Protein AF-F4WQZ8-F1 (afdb_monomer_lite)

Foldseek 3Di:
DDPLVLLVQLVVCVVVVHDLVVSQVVQCVVPVPDRDDSVVSVVSSVCVVVVDDDSDDDPDPDPDPPDDCPPLLVVLVVVCVVPVPDDLVNSCVVSVHDSVVSVCSQCVVVVHDDDPPDPDDPDDDPVRVVVVVVVVVVVVVDPDPVRVVVVVVVVVVPDDPVVVVVVVVCVVVQVVVCVVVVNPDDDD

Organism: Acromyrmex echinatior (NCBI:txid103372)

Structure (mmCIF, N/CA/C/O backbone):
data_AF-F4WQZ8-F1
#
_entry.id   AF-F4WQZ8-F1
#
loop_
_atom_site.group_PDB
_atom_site.id
_atom_site.type_symbol
_atom_site.label_atom_id
_atom_site.label_alt_id
_atom_site.label_comp_id
_atom_site.label_asym_id
_atom_site.label_entity_id
_atom_site.label_seq_id
_atom_site.pdbx_PDB_ins_code
_atom_site.Cartn_x
_atom_site.Cartn_y
_atom_site.Cartn_z
_atom_site.occupancy
_atom_site.B_iso_or_equiv
_atom_site.auth_seq_id
_atom_site.auth_comp_id
_atom_site.auth_asym_id
_atom_site.auth_atom_id
_atom_site.pdbx_PDB_model_num
ATOM 1 N N . MET A 1 1 ? -3.419 -3.501 32.556 1.00 75.44 1 MET A N 1
ATOM 2 C CA . MET A 1 1 ? -4.502 -4.362 32.058 1.00 75.44 1 MET A CA 1
ATOM 3 C C . MET A 1 1 ? -5.053 -3.791 30.771 1.00 75.44 1 MET A C 1
ATOM 5 O O . MET A 1 1 ? -5.253 -2.581 30.672 1.00 75.44 1 MET A O 1
ATOM 9 N N . GLU A 1 2 ? -5.288 -4.656 29.801 1.00 85.06 2 GLU A N 1
ATOM 10 C CA . GLU A 1 2 ? -5.966 -4.329 28.560 1.00 85.06 2 GLU A CA 1
ATOM 11 C C . GLU A 1 2 ? -7.461 -4.073 28.789 1.00 85.06 2 GLU A C 1
ATOM 13 O O . GLU A 1 2 ? -8.078 -4.519 29.760 1.00 85.06 2 GLU A O 1
ATOM 18 N N . LYS A 1 3 ? -8.090 -3.359 27.849 1.00 85.88 3 LYS A N 1
ATOM 19 C CA . LYS A 1 3 ? -9.528 -3.043 27.915 1.00 85.88 3 LYS A CA 1
ATOM 20 C C . LYS A 1 3 ? -10.399 -4.301 27.984 1.00 85.88 3 LYS A C 1
ATOM 22 O O . LYS A 1 3 ? -11.478 -4.239 28.568 1.00 85.88 3 LYS A O 1
ATOM 27 N N . GLN A 1 4 ? -9.949 -5.406 27.389 1.00 89.44 4 GLN A N 1
ATOM 28 C CA . GLN A 1 4 ? -10.663 -6.681 27.376 1.00 89.44 4 GLN A CA 1
ATOM 29 C C . GLN A 1 4 ? -10.710 -7.328 28.766 1.00 89.44 4 GLN A C 1
ATOM 31 O O . GLN A 1 4 ? -11.768 -7.789 29.191 1.00 89.44 4 GLN A O 1
ATOM 36 N N . GLU A 1 5 ? -9.609 -7.284 29.516 1.00 91.88 5 GLU A N 1
ATOM 37 C CA . GLU A 1 5 ? -9.507 -7.879 30.855 1.00 91.88 5 GLU A CA 1
ATOM 38 C C . GLU A 1 5 ? -10.487 -7.217 31.831 1.00 91.88 5 GLU A C 1
ATOM 40 O O . GLU A 1 5 ? -11.222 -7.890 32.556 1.00 91.88 5 GLU A O 1
ATOM 45 N N . TYR A 1 6 ? -10.617 -5.889 31.766 1.00 93.25 6 TYR A N 1
ATOM 46 C CA . TYR A 1 6 ? -11.616 -5.174 32.558 1.00 93.25 6 TYR A CA 1
ATOM 47 C C . TYR A 1 6 ? -13.055 -5.583 32.229 1.00 93.25 6 TYR A C 1
ATOM 49 O O . TYR A 1 6 ? -13.890 -5.637 33.130 1.00 93.25 6 TYR A O 1
ATOM 57 N N . ARG A 1 7 ? -13.372 -5.903 30.970 1.00 93.81 7 ARG A N 1
ATOM 58 C CA . ARG A 1 7 ? -14.717 -6.368 30.584 1.00 93.81 7 ARG A CA 1
ATOM 59 C C . ARG A 1 7 ? -15.017 -7.746 31.154 1.00 93.81 7 ARG A C 1
ATOM 61 O O . ARG A 1 7 ? -16.143 -7.975 31.589 1.00 93.81 7 ARG A O 1
ATOM 68 N N . ILE A 1 8 ? -14.016 -8.624 31.205 1.00 94.19 8 ILE A N 1
ATOM 69 C CA . ILE A 1 8 ? -14.123 -9.940 31.848 1.00 94.19 8 ILE A CA 1
ATOM 70 C C . ILE A 1 8 ? -14.408 -9.765 33.343 1.00 94.19 8 ILE A C 1
ATOM 72 O O . ILE A 1 8 ? -15.342 -10.373 33.862 1.00 94.19 8 ILE A O 1
ATOM 76 N N . LEU A 1 9 ? -13.684 -8.872 34.024 1.00 94.56 9 LEU A N 1
ATOM 77 C CA . LEU A 1 9 ? -13.919 -8.577 35.441 1.00 94.56 9 LEU A CA 1
ATOM 78 C C . LEU A 1 9 ? -15.311 -7.980 35.702 1.00 94.56 9 LEU A C 1
ATOM 80 O O . LEU A 1 9 ? -15.975 -8.358 36.669 1.00 94.56 9 LEU A O 1
ATOM 84 N N . ILE A 1 10 ? -15.782 -7.077 34.834 1.00 94.75 10 ILE A N 1
ATOM 85 C CA . ILE A 1 10 ? -17.141 -6.518 34.909 1.00 94.75 10 ILE A CA 1
ATOM 86 C C . ILE A 1 10 ? -18.184 -7.629 34.711 1.00 94.75 10 ILE A C 1
ATOM 88 O O . ILE A 1 10 ? -19.140 -7.702 35.483 1.00 94.75 10 ILE A O 1
ATOM 92 N N . LYS A 1 11 ? -17.983 -8.526 33.735 1.00 94.88 11 LYS A N 1
ATOM 93 C CA . LYS A 1 11 ? -18.863 -9.679 33.489 1.00 94.88 11 LYS A CA 1
ATOM 94 C C . LYS A 1 11 ? -18.906 -10.615 34.695 1.00 94.88 11 LYS A C 1
ATOM 96 O O . LYS A 1 11 ? -19.984 -11.023 35.108 1.00 94.88 11 LYS A O 1
ATOM 101 N N . HIS A 1 12 ? -17.758 -10.904 35.302 1.00 94.69 12 HIS A N 1
ATOM 102 C CA . HIS A 1 12 ? -17.684 -11.705 36.520 1.00 94.69 12 HIS A CA 1
ATOM 103 C C . HIS A 1 12 ? -18.471 -11.059 37.672 1.00 94.69 12 HIS A C 1
ATOM 105 O O . HIS A 1 12 ? -19.266 -11.728 38.326 1.00 94.69 12 HIS A O 1
ATOM 111 N N . CYS A 1 13 ? -18.333 -9.746 37.890 1.00 94.38 13 CYS A N 1
ATOM 112 C CA . CYS A 1 13 ? -19.115 -9.048 38.916 1.00 94.38 13 CYS A CA 1
ATOM 113 C C . CYS A 1 13 ? -20.627 -9.091 38.647 1.00 94.38 13 CYS A C 1
ATOM 115 O O . CYS A 1 13 ? -21.404 -9.237 39.590 1.00 94.38 13 CYS A O 1
ATOM 117 N N . PHE A 1 14 ? -21.035 -8.989 37.379 1.00 94.25 14 PHE A N 1
ATOM 118 C CA . PHE A 1 14 ? -22.432 -9.122 36.969 1.00 94.25 14 PHE A CA 1
ATOM 119 C C . PHE A 1 14 ? -22.980 -10.529 37.254 1.00 94.25 14 PHE A C 1
ATOM 121 O O . PHE A 1 14 ? -24.043 -10.652 37.857 1.00 94.25 14 PHE A O 1
ATOM 128 N N . LEU A 1 15 ? -22.231 -11.581 36.903 1.00 93.88 15 LEU A N 1
ATOM 129 C CA . LEU A 1 15 ? -22.608 -12.976 37.178 1.00 93.88 15 LEU A CA 1
ATOM 130 C C . LEU A 1 15 ? -22.666 -13.288 38.681 1.00 93.88 15 LEU A C 1
ATOM 132 O O . LEU A 1 15 ? -23.494 -14.081 39.111 1.00 93.88 15 LEU A O 1
ATOM 136 N N . MET A 1 16 ? -21.841 -12.616 39.487 1.00 93.44 16 MET A N 1
ATOM 137 C CA . MET A 1 16 ? -21.870 -12.685 40.953 1.00 93.44 16 MET A CA 1
ATOM 138 C C . MET A 1 16 ? -23.044 -11.916 41.589 1.00 93.44 16 MET A C 1
ATOM 140 O O . MET A 1 16 ? -23.105 -11.805 42.813 1.00 93.44 16 MET A O 1
ATOM 144 N N . GLY A 1 17 ? -23.944 -11.327 40.794 1.00 91.62 17 GLY A N 1
ATOM 145 C CA . GLY A 1 17 ? -25.114 -10.596 41.288 1.00 91.62 17 GLY A CA 1
ATOM 146 C C . GLY A 1 17 ? -24.800 -9.235 41.918 1.00 91.62 17 GLY A C 1
ATOM 147 O O . GLY A 1 17 ? -25.658 -8.653 42.583 1.00 91.62 17 GLY A O 1
ATOM 148 N N . LYS A 1 18 ? -23.587 -8.697 41.728 1.00 93.75 18 LYS A N 1
ATOM 149 C CA . LYS A 1 18 ? -23.229 -7.366 42.243 1.00 93.75 18 LYS A CA 1
ATOM 150 C C . LYS A 1 18 ? -23.888 -6.269 41.418 1.00 93.75 18 LYS A C 1
ATOM 152 O O . LYS A 1 18 ? -24.064 -6.392 40.207 1.00 93.75 18 LYS A O 1
ATOM 157 N N . THR A 1 19 ? -24.172 -5.136 42.053 1.00 94.38 19 THR A N 1
ATOM 158 C CA . THR A 1 19 ? -24.619 -3.943 41.324 1.00 94.38 19 THR A CA 1
ATOM 159 C C . THR A 1 19 ? -23.458 -3.290 40.566 1.00 94.38 19 THR A C 1
ATOM 161 O O . THR A 1 19 ? -22.277 -3.485 40.887 1.00 94.38 19 THR A O 1
ATOM 164 N N . SER A 1 20 ? -23.776 -2.470 39.561 1.00 93.56 20 SER A N 1
ATOM 165 C CA . SER A 1 20 ? -22.771 -1.697 38.818 1.00 93.56 20 SER A CA 1
ATOM 166 C C . SER A 1 20 ? -21.961 -0.768 39.733 1.00 93.56 20 SER A C 1
ATOM 168 O O . SER A 1 20 ? -20.762 -0.596 39.525 1.00 93.56 20 SER A O 1
ATOM 170 N N . GLU A 1 21 ? -22.572 -0.228 40.793 1.00 94.69 21 GLU A N 1
ATOM 171 C CA . GLU A 1 21 ? -21.899 0.618 41.790 1.00 94.69 21 GLU A CA 1
ATOM 172 C C . GLU A 1 21 ? -20.920 -0.151 42.661 1.00 94.69 21 GLU A C 1
ATOM 174 O O . GLU A 1 21 ? -19.786 0.290 42.851 1.00 94.69 21 GLU A O 1
ATOM 179 N N . GLN A 1 22 ? -21.337 -1.312 43.168 1.00 94.38 22 GLN A N 1
ATOM 180 C CA . GLN A 1 22 ? -20.466 -2.186 43.953 1.00 94.38 22 GLN A CA 1
ATOM 181 C C . GLN A 1 22 ? -19.263 -2.639 43.122 1.00 94.38 22 GLN A C 1
ATOM 183 O O . GLN A 1 22 ? -18.136 -2.658 43.614 1.00 94.38 22 GLN A O 1
ATOM 188 N N . SER A 1 23 ? -19.500 -2.946 41.848 1.00 94.44 23 SER A N 1
ATOM 189 C CA . SER A 1 23 ? -18.468 -3.368 40.900 1.00 94.44 23 SER A CA 1
ATOM 190 C C . SER A 1 23 ? -17.497 -2.236 40.572 1.00 94.44 23 SER A C 1
ATOM 192 O O . SER A 1 23 ? -16.291 -2.457 40.574 1.00 94.44 23 SER A O 1
ATOM 194 N N . LEU A 1 24 ? -17.992 -1.011 40.363 1.00 95.50 24 LEU A N 1
ATOM 195 C CA . LEU A 1 24 ? -17.150 0.169 40.152 1.00 95.50 24 LEU A CA 1
ATOM 196 C C . LEU A 1 24 ? -16.263 0.453 41.370 1.00 95.50 24 LEU A C 1
ATOM 198 O O . LEU A 1 24 ? -15.057 0.616 41.211 1.00 95.50 24 LEU A O 1
ATOM 202 N N . LYS A 1 25 ? -16.840 0.463 42.580 1.00 95.38 25 LYS A N 1
ATOM 203 C CA . LYS A 1 25 ? -16.079 0.671 43.823 1.00 95.38 25 LYS A CA 1
ATOM 204 C C . LYS A 1 25 ? -15.013 -0.404 44.012 1.00 95.38 25 LYS A C 1
ATOM 206 O O . LYS A 1 25 ? -13.889 -0.095 44.393 1.00 95.38 25 LYS A O 1
ATOM 211 N N . TRP A 1 26 ? -15.350 -1.661 43.724 1.00 95.69 26 TRP A N 1
ATOM 212 C CA . TRP A 1 26 ? -14.403 -2.771 43.788 1.00 95.69 26 TRP A CA 1
ATOM 213 C C . TRP A 1 26 ? -13.270 -2.616 42.762 1.00 95.69 26 TRP A C 1
ATOM 215 O O . TRP A 1 26 ? -12.104 -2.704 43.138 1.00 95.69 26 TRP A O 1
ATOM 225 N N . LEU A 1 27 ? -13.588 -2.286 41.505 1.00 94.69 27 LEU A N 1
ATOM 226 C CA . LEU A 1 27 ? -12.591 -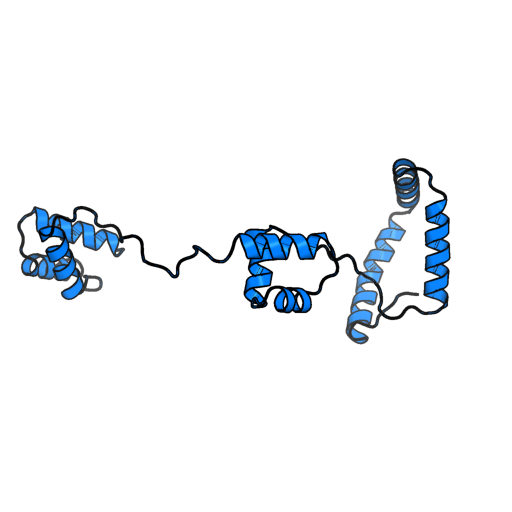2.039 40.458 1.00 94.69 27 LEU A CA 1
ATOM 227 C C . LEU A 1 27 ? -11.673 -0.859 40.797 1.00 94.69 27 LEU A C 1
ATOM 229 O O . LEU A 1 27 ? -10.469 -0.965 40.604 1.00 94.69 27 LEU A O 1
ATOM 233 N N . GLN A 1 28 ? -12.214 0.238 41.330 1.00 94.81 28 GLN A N 1
ATOM 234 C CA . GLN A 1 28 ? -11.428 1.400 41.760 1.00 94.81 28 GLN A CA 1
ATOM 235 C C . GLN A 1 28 ? -10.539 1.084 42.967 1.00 94.81 28 GLN A C 1
ATOM 237 O O . GLN A 1 28 ? -9.411 1.561 43.034 1.00 94.81 28 GLN A O 1
ATOM 242 N N . LYS A 1 29 ? -11.017 0.251 43.899 1.00 94.81 29 LYS A N 1
ATOM 243 C CA . LYS A 1 29 ? -10.230 -0.197 45.054 1.00 94.81 29 LYS A CA 1
ATOM 244 C C . LYS A 1 29 ? -9.074 -1.112 44.642 1.00 94.81 29 LYS A C 1
ATOM 246 O O . LYS A 1 29 ? -7.982 -0.976 45.179 1.00 94.81 29 LYS A O 1
ATOM 251 N N . CYS A 1 30 ? -9.307 -2.039 43.713 1.00 93.12 30 CYS A N 1
ATOM 252 C CA . CYS A 1 30 ? -8.282 -2.972 43.238 1.00 93.12 30 CYS A CA 1
ATOM 253 C C . CYS A 1 30 ? -7.319 -2.338 42.219 1.00 93.12 30 CYS A C 1
ATOM 255 O O . CYS A 1 30 ? -6.156 -2.725 42.169 1.00 93.12 30 CYS A O 1
ATOM 257 N N . TYR A 1 31 ? -7.787 -1.374 41.417 1.00 92.88 31 TYR A N 1
ATOM 258 C CA . TYR A 1 31 ? -7.037 -0.778 40.304 1.00 92.88 31 TYR A CA 1
ATOM 259 C C . TYR A 1 31 ? -7.158 0.760 40.277 1.00 92.88 31 TYR A C 1
ATOM 261 O O . TYR A 1 31 ? -7.703 1.313 39.321 1.00 92.88 31 TYR A O 1
ATOM 269 N N . PRO A 1 32 ? -6.643 1.486 41.283 1.00 89.56 32 PRO A N 1
ATOM 270 C CA . PRO A 1 32 ? -6.906 2.920 41.461 1.00 89.56 32 PRO A CA 1
ATOM 271 C C . PRO A 1 32 ? -6.465 3.808 40.287 1.00 89.56 32 PRO A C 1
ATOM 273 O O . PRO A 1 32 ? -7.121 4.803 39.998 1.00 89.56 32 PRO A O 1
ATOM 276 N N . THR A 1 33 ? -5.393 3.447 39.578 1.00 90.75 33 THR A N 1
ATOM 277 C CA . THR A 1 33 ? -4.835 4.246 38.469 1.00 90.75 33 THR A CA 1
ATOM 278 C C . THR A 1 33 ? -5.326 3.825 37.085 1.00 90.75 33 THR A C 1
ATOM 280 O O . THR A 1 33 ? -5.184 4.579 36.128 1.00 90.75 33 THR A O 1
ATOM 283 N N . SER A 1 34 ? -5.875 2.616 36.943 1.00 91.81 34 SER A N 1
ATOM 284 C CA . SER A 1 34 ? -6.213 2.019 35.639 1.00 91.81 34 SER A CA 1
ATOM 285 C C . SER A 1 34 ? -7.674 1.572 35.530 1.00 91.81 34 SER A C 1
ATOM 287 O O . SER A 1 34 ? -8.080 1.048 34.494 1.00 91.81 34 SER A O 1
ATOM 289 N N . ALA A 1 35 ? -8.476 1.766 36.582 1.00 91.00 35 ALA A N 1
ATOM 290 C CA . ALA A 1 35 ? -9.878 1.377 36.594 1.00 91.00 35 ALA A CA 1
ATOM 291 C C . ALA A 1 35 ? -10.669 2.036 35.443 1.00 91.00 35 ALA A C 1
ATOM 293 O O . ALA A 1 35 ? -10.488 3.223 35.154 1.00 91.00 35 ALA A O 1
ATOM 294 N N . PRO A 1 36 ? -11.603 1.302 34.812 1.00 93.31 36 PRO A N 1
ATOM 295 C CA . PRO A 1 36 ? -12.490 1.862 33.804 1.00 93.31 36 PRO A CA 1
ATOM 296 C C . PRO A 1 36 ? -13.356 2.984 34.377 1.00 93.31 36 PRO A C 1
ATOM 298 O O . PRO A 1 36 ? -13.759 2.957 35.541 1.00 93.31 36 PRO A O 1
ATOM 301 N N . SER A 1 37 ? -13.726 3.939 33.524 1.00 94.44 37 SER A N 1
ATOM 302 C CA . SER A 1 37 ? -14.658 5.001 33.905 1.00 94.44 37 SER A CA 1
ATOM 303 C C . SER A 1 37 ? -16.027 4.444 34.311 1.00 94.44 37 SER A C 1
ATOM 305 O O . SER A 1 37 ? -16.469 3.405 33.806 1.00 94.44 37 SER A O 1
ATOM 307 N N . ARG A 1 38 ? -16.751 5.187 35.163 1.00 95.12 38 ARG A N 1
ATOM 308 C CA . ARG A 1 38 ? -18.140 4.876 35.553 1.00 95.12 38 ARG A CA 1
ATOM 309 C C . ARG A 1 38 ? -19.009 4.562 34.333 1.00 95.12 38 ARG A C 1
ATOM 311 O O . ARG A 1 38 ? -19.672 3.531 34.311 1.00 95.12 38 ARG A O 1
ATOM 318 N N . THR A 1 39 ? -18.940 5.389 33.291 1.00 96.00 39 THR A N 1
ATOM 319 C CA . THR A 1 39 ? -19.693 5.202 32.040 1.00 96.00 39 THR A CA 1
ATOM 320 C C . THR A 1 39 ? -19.400 3.857 31.377 1.00 96.00 39 THR A C 1
ATOM 322 O O . THR A 1 39 ? -20.318 3.187 30.910 1.00 96.00 39 THR A O 1
ATOM 325 N N . THR A 1 40 ? -18.137 3.422 31.373 1.00 94.31 40 THR A N 1
ATOM 326 C CA . THR A 1 40 ? -17.741 2.132 30.790 1.00 94.31 40 THR A CA 1
ATOM 327 C C . THR A 1 40 ? -18.347 0.969 31.566 1.00 94.31 40 THR A C 1
ATOM 329 O O . THR A 1 40 ? -18.938 0.081 30.955 1.00 94.31 40 THR A O 1
ATOM 332 N N . VAL A 1 41 ? -18.249 0.990 32.901 1.00 94.81 41 VAL A N 1
ATOM 333 C CA . VAL A 1 41 ? -18.815 -0.061 33.763 1.00 94.81 41 VAL A CA 1
ATOM 334 C C . VAL A 1 41 ? -20.328 -0.154 33.573 1.00 94.81 41 VAL A C 1
ATOM 336 O O . VAL A 1 41 ? -20.854 -1.237 33.340 1.00 94.81 41 VAL A O 1
ATOM 339 N N . TYR A 1 42 ? -21.029 0.980 33.596 1.00 96.62 42 TYR A N 1
ATOM 340 C CA . TYR A 1 42 ? -22.486 1.018 33.459 1.00 96.62 42 TYR A CA 1
ATOM 341 C C . TYR A 1 42 ? -22.968 0.547 32.090 1.00 96.62 42 TYR A C 1
ATOM 343 O O . TYR A 1 42 ? -23.920 -0.228 32.020 1.00 96.62 42 TYR A O 1
ATOM 351 N N . ARG A 1 43 ? -22.293 0.964 31.012 1.00 95.69 43 ARG A N 1
ATOM 352 C CA . ARG A 1 43 ? -22.623 0.516 29.657 1.00 95.69 43 ARG A CA 1
ATOM 353 C C . ARG A 1 43 ? -22.515 -1.002 29.541 1.00 95.69 43 ARG A C 1
ATOM 355 O O . ARG A 1 43 ? -23.456 -1.633 29.084 1.00 95.69 43 ARG A O 1
ATOM 362 N N . TRP A 1 44 ? -21.418 -1.596 30.015 1.00 95.50 44 TRP A N 1
ATOM 363 C CA . TRP A 1 44 ? -21.245 -3.054 29.984 1.00 95.50 44 TRP A CA 1
ATOM 364 C C . TRP A 1 44 ? -22.273 -3.794 30.840 1.00 95.50 44 TRP A C 1
ATOM 366 O O . TRP A 1 44 ? -22.808 -4.805 30.403 1.00 95.50 44 TRP A O 1
ATOM 376 N N . PHE A 1 45 ? -22.620 -3.265 32.015 1.00 95.38 45 PHE A N 1
ATOM 377 C CA . PHE A 1 45 ? -23.719 -3.807 32.817 1.00 95.38 45 PHE A CA 1
ATOM 378 C C . PHE A 1 45 ? -25.063 -3.770 32.073 1.00 95.38 45 PHE A C 1
ATOM 380 O O . PHE A 1 45 ? -25.834 -4.721 32.173 1.00 95.38 45 PHE A O 1
ATOM 387 N N . SER A 1 46 ? -25.350 -2.701 31.326 1.00 95.31 46 SER A N 1
ATOM 388 C CA . SER A 1 46 ? -26.559 -2.609 30.498 1.00 95.31 46 SER A CA 1
ATOM 389 C C . SER A 1 46 ? -26.551 -3.640 29.370 1.00 95.31 46 SER A C 1
ATOM 391 O O . SER A 1 46 ? -27.534 -4.346 29.184 1.00 95.31 46 SER A O 1
ATOM 393 N N . GLU A 1 47 ? -25.428 -3.783 28.666 1.00 94.62 47 GLU A N 1
ATOM 394 C CA . GLU A 1 47 ? -25.258 -4.778 27.600 1.00 94.62 47 GLU A CA 1
ATOM 395 C C . GLU A 1 47 ? -25.461 -6.212 28.117 1.00 94.62 47 GLU A C 1
ATOM 397 O O . GLU A 1 47 ? -26.150 -7.011 27.486 1.00 94.62 47 GLU A O 1
ATOM 402 N N . PHE A 1 48 ? -24.919 -6.534 29.297 1.00 94.31 48 PHE A N 1
ATOM 403 C CA . PHE A 1 48 ? -25.110 -7.845 29.924 1.00 94.31 48 PHE A CA 1
ATOM 404 C C . PHE A 1 48 ? -26.559 -8.074 30.372 1.00 94.31 48 PHE A C 1
ATOM 406 O O . PHE A 1 48 ? -27.079 -9.175 30.201 1.00 94.31 48 PHE A O 1
ATOM 413 N N . LYS A 1 49 ? -27.257 -7.036 30.859 1.00 93.44 49 LYS A N 1
ATOM 414 C CA . LYS A 1 49 ? -28.708 -7.107 31.118 1.00 93.44 49 LYS A CA 1
ATOM 415 C C . LYS A 1 49 ? -29.522 -7.332 29.843 1.00 93.44 49 LYS A C 1
ATOM 417 O O . LYS A 1 49 ? -30.547 -7.998 29.901 1.00 93.44 49 LYS A O 1
ATOM 422 N N . MET A 1 50 ? -29.062 -6.807 28.709 1.00 93.88 50 MET A N 1
ATOM 423 C CA . MET A 1 50 ? -29.673 -7.006 27.390 1.00 93.88 50 MET A CA 1
ATOM 424 C C . MET A 1 50 ? -29.310 -8.360 26.750 1.00 93.88 50 MET A C 1
ATOM 426 O O . MET A 1 50 ? -29.655 -8.601 25.598 1.00 93.88 50 MET A O 1
ATOM 430 N N . GLY A 1 51 ? -28.629 -9.253 27.478 1.00 91.31 51 GLY A N 1
ATOM 431 C CA . GLY A 1 51 ? -28.348 -10.621 27.034 1.00 91.31 51 GLY A CA 1
ATOM 432 C C . GLY A 1 51 ? -27.042 -10.798 26.258 1.00 91.31 51 GLY A C 1
ATOM 433 O O . GLY A 1 51 ? -26.766 -11.896 25.775 1.00 91.31 51 GLY A O 1
ATOM 434 N N . ARG A 1 52 ? -26.194 -9.766 26.148 1.00 90.12 52 ARG A N 1
ATOM 435 C CA . ARG A 1 52 ? -24.868 -9.921 25.533 1.00 90.12 52 ARG A CA 1
ATOM 436 C C . ARG A 1 52 ? -23.983 -10.819 26.399 1.00 90.12 52 ARG A C 1
ATOM 438 O O . ARG A 1 52 ? -23.830 -10.583 27.591 1.00 90.12 52 ARG A O 1
ATOM 445 N N . THR A 1 53 ? -23.325 -11.808 25.799 1.00 87.00 53 THR A N 1
ATOM 446 C CA . THR A 1 53 ? -22.387 -12.703 26.505 1.00 87.00 53 THR A CA 1
ATOM 447 C C . THR A 1 53 ? -20.927 -12.484 26.109 1.00 87.00 53 THR A C 1
ATOM 449 O O . THR A 1 53 ? -20.035 -12.796 26.900 1.00 87.00 53 THR A O 1
ATOM 452 N N . SER A 1 54 ? -20.656 -11.927 24.926 1.00 89.25 54 SER A N 1
ATOM 453 C CA . SER A 1 54 ? -19.291 -11.659 24.458 1.00 89.25 54 SER A CA 1
ATOM 454 C C . SER A 1 54 ? -18.721 -10.369 25.053 1.00 89.25 54 SER A C 1
ATOM 456 O O . SER A 1 54 ? -19.386 -9.329 25.070 1.00 89.25 54 SER A O 1
ATOM 458 N N . THR A 1 55 ? -17.469 -10.431 25.511 1.00 87.75 55 THR A N 1
ATOM 459 C CA . THR A 1 55 ? -16.687 -9.269 25.965 1.00 87.75 55 THR A CA 1
ATOM 460 C C . THR A 1 55 ? -15.902 -8.606 24.833 1.00 87.75 55 THR A C 1
ATOM 462 O O . THR A 1 55 ? -15.351 -7.524 25.028 1.00 87.75 55 THR A O 1
ATOM 465 N N . GLU A 1 56 ? -15.836 -9.228 23.655 1.00 88.62 56 GLU A N 1
ATOM 466 C CA . GLU A 1 56 ? -15.100 -8.720 22.495 1.00 88.62 56 GLU A CA 1
ATOM 467 C C . GLU A 1 56 ? -15.766 -7.482 21.885 1.00 88.62 56 GLU A C 1
ATOM 469 O O . GLU A 1 56 ? -16.971 -7.244 22.040 1.00 88.62 56 GLU A O 1
ATOM 474 N N . ASP A 1 57 ? -14.954 -6.660 21.213 1.00 83.69 57 ASP A N 1
ATOM 475 C CA . ASP A 1 57 ? -15.459 -5.567 20.386 1.00 83.69 57 ASP A CA 1
ATOM 476 C C . ASP A 1 57 ? -16.314 -6.150 19.256 1.00 83.69 57 ASP A C 1
ATOM 478 O O . ASP A 1 57 ? -15.917 -7.101 18.588 1.00 83.69 57 ASP A O 1
ATOM 482 N N . ALA A 1 58 ? -17.486 -5.557 19.024 1.00 79.50 58 ALA A N 1
ATOM 483 C CA . ALA A 1 58 ? -18.242 -5.857 17.816 1.00 79.50 58 ALA A CA 1
ATOM 484 C C . ALA A 1 58 ? -17.418 -5.427 16.588 1.00 79.50 58 ALA A C 1
ATOM 486 O O . ALA A 1 58 ? -16.622 -4.481 16.701 1.00 79.50 58 ALA A O 1
ATOM 487 N N . PRO A 1 59 ? -17.615 -6.070 15.421 1.00 79.56 59 PRO A N 1
ATOM 488 C CA . PRO A 1 59 ? -17.016 -5.596 14.183 1.00 79.56 59 PRO A CA 1
ATOM 489 C C . PRO A 1 59 ? -17.325 -4.107 14.027 1.00 79.56 59 PRO A C 1
ATOM 491 O O . PRO A 1 59 ? -18.478 -3.674 14.078 1.00 79.56 59 PRO A O 1
ATOM 494 N N . ARG A 1 60 ? -16.271 -3.297 13.920 1.00 77.69 60 ARG A N 1
ATOM 495 C CA . ARG A 1 60 ? -16.423 -1.855 13.745 1.00 77.69 60 ARG A CA 1
ATOM 496 C C . ARG A 1 60 ? -16.909 -1.620 12.326 1.00 77.69 60 ARG A C 1
ATOM 498 O O . ARG A 1 60 ? -16.293 -2.114 11.384 1.00 77.69 60 ARG A O 1
ATOM 505 N N . SER A 1 61 ? -17.963 -0.826 12.169 1.00 65.00 61 SER A N 1
ATOM 506 C CA . SER A 1 61 ? -18.323 -0.260 10.873 1.00 65.00 61 SER A CA 1
ATOM 507 C C . SER A 1 61 ? -17.200 0.687 10.436 1.00 65.00 61 SER A C 1
ATOM 509 O O . SER A 1 61 ? -17.165 1.858 10.816 1.00 65.00 61 SER A O 1
ATOM 511 N N . GLY A 1 62 ? -16.216 0.155 9.714 1.00 66.19 62 GLY A N 1
ATOM 512 C CA . GLY A 1 62 ? -15.242 0.961 8.990 1.00 66.19 62 GLY A CA 1
ATOM 513 C C . GLY A 1 62 ? -15.885 1.602 7.761 1.00 66.19 62 GLY A C 1
ATOM 514 O O . GLY A 1 62 ? -17.006 1.262 7.381 1.00 66.19 62 GLY A O 1
ATOM 515 N N . ARG A 1 63 ? -15.157 2.509 7.097 1.00 55.47 63 ARG A N 1
ATOM 516 C CA . ARG A 1 63 ? -15.505 2.913 5.728 1.00 55.47 63 ARG A CA 1
ATOM 517 C C . ARG A 1 63 ? -15.589 1.632 4.885 1.00 55.47 63 ARG A C 1
ATOM 519 O O . ARG A 1 63 ? -14.616 0.873 4.918 1.00 55.47 63 ARG A O 1
ATOM 526 N N . PRO A 1 64 ? -16.700 1.364 4.177 1.00 53.50 64 PRO A N 1
ATOM 527 C CA . PRO A 1 64 ? -16.818 0.139 3.401 1.00 53.50 64 PRO A CA 1
ATOM 528 C C . PRO A 1 64 ? -15.641 0.042 2.423 1.00 53.50 64 PRO A C 1
ATOM 530 O O . PRO A 1 64 ? -15.361 0.980 1.676 1.00 53.50 64 PRO A O 1
ATOM 533 N N . LYS A 1 65 ? -14.934 -1.096 2.455 1.00 54.06 65 LYS A N 1
ATOM 534 C CA . LYS A 1 65 ? -13.999 -1.512 1.392 1.00 54.06 65 LYS A CA 1
ATOM 535 C C . LYS A 1 65 ? -14.740 -2.138 0.205 1.00 54.06 65 LYS A C 1
ATOM 537 O O . LYS A 1 65 ? -14.120 -2.632 -0.730 1.00 54.06 65 LYS A O 1
ATOM 542 N N . GLU A 1 66 ? -16.063 -2.126 0.248 1.00 49.50 66 GLU A N 1
ATOM 543 C CA . GLU A 1 66 ? -16.922 -2.859 -0.661 1.00 49.50 66 GLU A CA 1
ATOM 544 C C . GLU A 1 66 ? -17.597 -1.890 -1.635 1.00 49.50 66 GLU A C 1
ATOM 546 O O . GLU A 1 66 ? -18.128 -0.853 -1.240 1.00 49.50 66 GLU A O 1
ATOM 551 N N . ALA A 1 67 ? -17.537 -2.259 -2.918 1.00 44.53 67 ALA A N 1
ATOM 552 C CA . ALA A 1 67 ? -18.160 -1.610 -4.073 1.00 44.53 67 ALA A CA 1
ATOM 553 C C . ALA A 1 67 ? -17.505 -0.327 -4.625 1.00 44.53 67 ALA A C 1
ATOM 555 O O . ALA A 1 67 ? -18.183 0.622 -4.997 1.00 44.53 67 ALA A O 1
ATOM 556 N N . THR A 1 68 ? -16.184 -0.317 -4.823 1.00 52.12 68 THR A N 1
ATOM 557 C CA . THR A 1 68 ? -15.618 0.491 -5.920 1.00 52.12 68 THR A CA 1
ATOM 558 C C . THR A 1 68 ? -15.195 -0.431 -7.061 1.00 52.12 68 THR A C 1
ATOM 560 O O . THR A 1 68 ? -14.024 -0.771 -7.211 1.00 52.12 68 THR A O 1
ATOM 563 N N . ASN A 1 69 ? -16.196 -0.778 -7.873 1.00 66.56 69 ASN A N 1
ATOM 564 C CA . ASN A 1 69 ? -16.083 -0.859 -9.324 1.00 66.56 69 ASN A CA 1
ATOM 565 C C . ASN A 1 69 ? -15.189 -1.969 -9.906 1.00 66.56 69 ASN A C 1
ATOM 567 O O . ASN A 1 69 ? -14.186 -1.685 -10.560 1.00 66.56 69 ASN A O 1
ATOM 571 N N . ALA A 1 70 ? -15.606 -3.234 -9.773 1.00 76.62 70 ALA A N 1
ATOM 572 C CA . ALA A 1 70 ? -15.032 -4.338 -10.555 1.00 76.62 70 ALA A CA 1
ATOM 573 C C . ALA A 1 70 ? -15.061 -4.046 -12.071 1.00 76.62 70 ALA A C 1
ATOM 575 O O . ALA A 1 70 ? -14.147 -4.422 -12.800 1.00 76.62 70 ALA A O 1
ATOM 576 N N . GLU A 1 71 ? -16.076 -3.321 -12.546 1.00 85.00 71 GLU A N 1
ATOM 577 C CA . GLU A 1 71 ? -16.165 -2.849 -13.931 1.00 85.00 71 GLU A CA 1
ATOM 578 C C . GLU A 1 71 ? -15.100 -1.807 -14.280 1.00 85.00 71 GLU A C 1
ATOM 580 O O . GLU A 1 71 ? -14.467 -1.928 -15.325 1.00 85.00 71 GLU A O 1
ATOM 585 N N . ILE A 1 72 ? -14.823 -0.845 -13.395 1.00 86.62 72 ILE A N 1
ATOM 586 C CA . ILE A 1 72 ? -13.731 0.125 -13.590 1.00 86.62 72 ILE A CA 1
ATOM 587 C C . ILE A 1 72 ? -12.383 -0.584 -13.524 1.00 86.62 72 ILE A C 1
ATOM 589 O O . ILE A 1 72 ? -11.525 -0.300 -14.349 1.00 86.62 72 ILE A O 1
ATOM 593 N N . ALA A 1 73 ? -12.189 -1.547 -12.619 1.00 89.31 73 ALA A N 1
ATOM 594 C CA . ALA A 1 73 ? -10.969 -2.350 -12.603 1.00 89.31 73 ALA A CA 1
ATOM 595 C C . ALA A 1 73 ? -10.784 -3.103 -13.933 1.00 89.31 73 ALA A C 1
ATOM 597 O O . ALA A 1 73 ? -9.705 -3.057 -14.519 1.00 89.31 73 ALA A O 1
ATOM 598 N N . LYS A 1 74 ? -11.851 -3.706 -14.479 1.00 91.50 74 LYS A N 1
ATOM 599 C CA . LYS A 1 74 ? -11.841 -4.329 -15.816 1.00 91.50 74 LYS A CA 1
ATOM 600 C C . LYS A 1 74 ? -11.603 -3.317 -16.945 1.00 91.50 74 LYS A C 1
ATOM 602 O O . LYS A 1 74 ? -10.953 -3.647 -17.934 1.00 91.50 74 LYS A O 1
ATOM 607 N N . GLN A 1 75 ? -12.131 -2.100 -16.838 1.00 92.06 75 GLN A N 1
ATOM 608 C CA . GLN A 1 75 ? -11.919 -1.028 -17.813 1.00 92.06 75 GLN A CA 1
ATOM 609 C C . GLN A 1 75 ? -10.465 -0.547 -17.802 1.00 92.06 75 GLN A C 1
ATOM 611 O O . GLN A 1 75 ? -9.841 -0.518 -18.859 1.00 92.06 75 GLN A O 1
ATOM 616 N N . VAL A 1 76 ? -9.907 -0.265 -16.622 1.00 92.44 76 VAL A N 1
ATOM 617 C CA . VAL A 1 76 ? -8.485 0.054 -16.423 1.00 92.44 76 VAL A CA 1
ATOM 618 C C . VAL A 1 76 ? -7.616 -1.065 -16.987 1.00 92.44 76 VAL A C 1
ATOM 620 O O . VAL A 1 76 ? -6.698 -0.794 -17.756 1.00 92.44 76 VAL A O 1
ATOM 623 N N . HIS A 1 77 ? -7.950 -2.322 -16.684 1.00 93.25 77 HIS A N 1
ATOM 624 C CA . HIS A 1 77 ? -7.217 -3.478 -17.186 1.00 93.25 77 HIS A CA 1
ATOM 625 C C . HIS A 1 77 ? -7.192 -3.531 -18.722 1.00 93.25 77 HIS A C 1
ATOM 627 O O . HIS A 1 77 ? -6.127 -3.698 -19.312 1.00 93.25 77 HIS A O 1
ATOM 633 N N . ARG A 1 78 ? -8.339 -3.315 -19.384 1.00 94.38 78 ARG A N 1
ATOM 634 C CA . ARG A 1 78 ? -8.412 -3.254 -20.855 1.00 94.38 78 ARG A CA 1
ATOM 635 C C . ARG A 1 78 ? -7.565 -2.126 -21.437 1.00 94.38 78 ARG A C 1
ATOM 637 O O . ARG A 1 78 ? -6.841 -2.373 -22.395 1.00 94.38 78 ARG A O 1
ATOM 644 N N . ILE A 1 79 ? -7.636 -0.923 -20.862 1.00 93.38 79 ILE A N 1
ATOM 645 C CA . ILE A 1 79 ? -6.871 0.236 -21.349 1.00 93.38 79 ILE A CA 1
ATOM 646 C C . ILE A 1 79 ? -5.368 -0.062 -21.278 1.00 93.38 79 ILE A C 1
ATOM 648 O O . ILE A 1 79 ? -4.669 0.069 -22.280 1.00 93.38 79 ILE A O 1
ATOM 652 N N . VAL A 1 80 ? -4.885 -0.557 -20.136 1.00 91.81 80 VAL A N 1
ATOM 653 C CA . VAL A 1 80 ? -3.458 -0.864 -19.933 1.00 91.81 80 VAL A CA 1
ATOM 654 C C . VAL A 1 80 ? -2.970 -2.008 -20.825 1.00 91.81 80 VAL A C 1
ATOM 656 O O . VAL A 1 80 ? -1.838 -1.971 -21.307 1.00 91.81 80 VAL A O 1
ATOM 659 N N . LEU A 1 81 ? -3.800 -3.027 -21.072 1.00 91.00 81 LEU A N 1
ATOM 660 C CA . LEU A 1 81 ? -3.441 -4.108 -21.993 1.00 91.00 81 LEU A CA 1
ATOM 661 C C . LEU A 1 81 ? -3.418 -3.651 -23.456 1.00 91.00 81 LEU A C 1
ATOM 663 O O . LEU A 1 81 ? -2.597 -4.159 -24.218 1.00 91.00 81 LEU A O 1
ATOM 667 N N . SER A 1 82 ? -4.285 -2.707 -23.837 1.00 90.81 82 SER A N 1
ATOM 668 C CA . SER A 1 82 ? -4.312 -2.146 -25.194 1.00 90.81 82 SER A CA 1
ATOM 669 C C . SER A 1 82 ? -3.118 -1.234 -25.481 1.00 90.81 82 SER A C 1
ATOM 671 O O . SER A 1 82 ? -2.513 -1.343 -26.545 1.00 90.81 82 SER A O 1
ATOM 673 N N . ASP A 1 83 ? -2.726 -0.396 -24.517 1.00 87.12 83 ASP A N 1
ATOM 674 C CA . ASP A 1 83 ? -1.521 0.423 -24.593 1.00 87.12 83 ASP A CA 1
ATOM 675 C C . ASP A 1 83 ? -0.765 0.407 -23.261 1.00 87.12 83 ASP A C 1
ATOM 677 O O . ASP A 1 83 ? -1.101 1.097 -22.295 1.00 87.12 83 ASP A O 1
ATOM 681 N N . ARG A 1 84 ? 0.337 -0.348 -23.237 1.00 84.19 84 ARG A N 1
ATOM 682 C CA . ARG A 1 84 ? 1.218 -0.453 -22.066 1.00 84.19 84 ARG A CA 1
ATOM 683 C C . ARG A 1 84 ? 1.991 0.839 -21.771 1.00 84.19 84 ARG A C 1
ATOM 685 O O . ARG A 1 84 ? 2.661 0.911 -20.742 1.00 84.19 84 ARG A O 1
ATOM 692 N N . LYS A 1 85 ? 1.958 1.838 -22.663 1.00 83.19 85 LYS A N 1
ATOM 693 C CA . LYS A 1 85 ? 2.639 3.135 -22.505 1.00 83.19 85 LYS A CA 1
ATOM 694 C C . LYS A 1 85 ? 1.716 4.240 -21.986 1.00 83.19 85 LYS A C 1
ATOM 696 O O . LYS A 1 85 ? 2.201 5.361 -21.811 1.00 83.19 85 LYS A O 1
ATOM 701 N N . VAL A 1 86 ? 0.445 3.934 -21.707 1.00 88.31 86 VAL A N 1
ATOM 702 C CA . VAL A 1 86 ? -0.525 4.909 -21.197 1.00 88.31 86 VAL A CA 1
ATOM 703 C C . VAL A 1 86 ? -0.002 5.590 -19.932 1.00 88.31 86 VAL A C 1
ATOM 705 O O . VAL A 1 86 ? 0.481 4.940 -18.995 1.00 88.31 86 VAL A O 1
ATOM 708 N N . LYS A 1 87 ? -0.067 6.924 -19.883 1.00 88.75 87 LYS A N 1
ATOM 709 C CA . LYS A 1 87 ? 0.316 7.653 -18.670 1.00 88.75 87 LYS A CA 1
ATOM 710 C C . LYS A 1 87 ? -0.790 7.534 -17.633 1.00 88.75 87 LYS A C 1
ATOM 712 O O . LYS A 1 87 ? -1.974 7.531 -17.957 1.00 88.75 87 LYS A O 1
ATOM 717 N N . LEU A 1 88 ? -0.405 7.560 -16.357 1.00 89.25 88 LEU A N 1
ATOM 718 C CA . LEU A 1 88 ? -1.363 7.512 -15.249 1.00 89.25 88 LEU A CA 1
ATOM 719 C C . LEU A 1 88 ? -2.422 8.629 -15.341 1.00 89.25 88 LEU A C 1
ATOM 72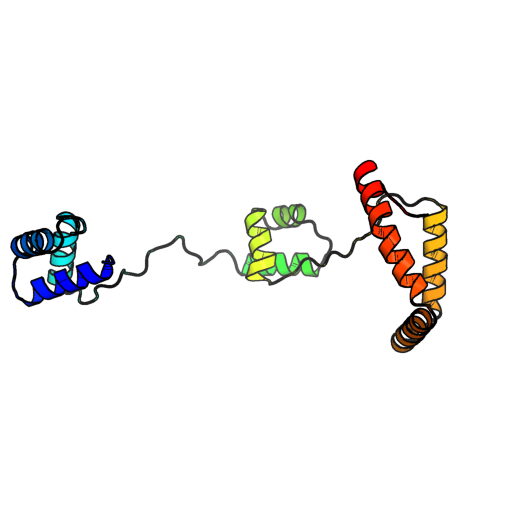1 O O . LEU A 1 88 ? -3.575 8.388 -15.018 1.00 89.25 88 LEU A O 1
ATOM 725 N N . HIS A 1 89 ? -2.045 9.822 -15.817 1.00 90.75 89 HIS A N 1
ATOM 726 C CA . HIS A 1 89 ? -2.972 10.940 -16.031 1.00 90.75 89 HIS A CA 1
ATOM 727 C C . HIS A 1 89 ? -4.023 10.649 -17.113 1.00 90.75 89 HIS A C 1
ATOM 729 O O . HIS A 1 89 ? -5.216 10.830 -16.887 1.00 90.75 89 HIS A O 1
ATOM 735 N N . GLU A 1 90 ? -3.579 10.163 -18.272 1.00 91.06 90 GLU A N 1
ATOM 736 C CA . GLU A 1 90 ? -4.448 9.821 -19.406 1.00 91.06 90 GLU A CA 1
ATOM 737 C C . GLU A 1 90 ? -5.431 8.707 -18.999 1.00 91.06 90 GLU A C 1
ATOM 739 O O . GLU A 1 90 ? -6.623 8.778 -19.288 1.00 91.06 90 GLU A O 1
ATOM 744 N N . LEU A 1 91 ? -4.956 7.728 -18.218 1.00 92.62 91 LEU A N 1
ATOM 745 C CA . LEU A 1 91 ? -5.788 6.676 -17.634 1.00 92.62 91 LEU A CA 1
ATOM 746 C C . LEU A 1 91 ? -6.850 7.237 -16.672 1.00 92.62 91 LEU A C 1
ATOM 748 O O . LEU A 1 91 ? -8.006 6.816 -16.718 1.00 92.62 91 LEU A O 1
ATOM 752 N N . THR A 1 92 ? -6.474 8.171 -15.792 1.00 92.75 92 THR A N 1
ATOM 753 C CA . THR A 1 92 ? -7.408 8.760 -14.818 1.00 92.75 92 THR A CA 1
ATOM 754 C C . THR A 1 92 ? -8.505 9.582 -15.478 1.00 92.75 92 THR A C 1
ATOM 756 O O . THR A 1 92 ? -9.652 9.495 -15.045 1.00 92.75 92 THR A O 1
ATOM 759 N N . GLU A 1 93 ? -8.184 10.323 -16.540 1.00 92.19 93 GLU A N 1
ATOM 760 C CA . GLU A 1 93 ? -9.170 11.088 -17.311 1.00 92.19 93 GLU A CA 1
ATOM 761 C C . GLU A 1 93 ? -10.114 10.169 -18.086 1.00 92.19 93 GLU A C 1
ATOM 763 O O . GLU A 1 93 ? -11.327 10.356 -18.032 1.00 92.19 93 GLU A O 1
ATOM 768 N N . ALA A 1 94 ? -9.581 9.130 -18.739 1.00 89.94 94 ALA A N 1
ATOM 769 C CA . ALA A 1 94 ? -10.377 8.188 -19.527 1.00 89.94 94 ALA A CA 1
ATOM 770 C C . ALA A 1 94 ? -11.392 7.394 -18.688 1.00 89.94 94 ALA A C 1
ATOM 772 O O . ALA A 1 94 ? -12.432 6.971 -19.193 1.00 89.94 94 ALA A O 1
ATOM 773 N N . VAL A 1 95 ? -11.077 7.153 -17.414 1.00 90.19 95 VAL A N 1
ATOM 774 C CA . VAL A 1 95 ? -11.902 6.343 -16.507 1.00 90.19 95 VAL A CA 1
ATOM 775 C C . VAL A 1 95 ? -12.676 7.207 -15.497 1.00 90.19 95 VAL A C 1
ATOM 777 O O . VAL A 1 95 ? -13.634 6.732 -14.892 1.00 90.19 95 VAL A O 1
ATOM 780 N N . GLY A 1 96 ? -12.304 8.478 -15.319 1.00 89.25 96 GLY A N 1
ATOM 781 C CA . GLY A 1 96 ? -12.956 9.393 -14.379 1.00 89.25 96 GLY A CA 1
ATOM 782 C C . GLY A 1 96 ? -12.675 9.065 -12.909 1.00 89.25 96 GLY A C 1
ATOM 783 O O . GLY A 1 96 ? -13.562 9.174 -12.064 1.00 89.25 96 GLY A O 1
ATOM 784 N N . ILE A 1 97 ? -11.454 8.627 -12.589 1.00 89.38 97 ILE A N 1
ATOM 785 C CA . ILE A 1 97 ? -11.039 8.258 -11.223 1.00 89.38 97 ILE A CA 1
ATOM 786 C C . ILE A 1 97 ? -9.852 9.096 -10.752 1.00 89.38 97 ILE A C 1
ATOM 788 O O . ILE A 1 97 ? -9.073 9.597 -11.557 1.00 89.38 97 ILE A O 1
ATOM 792 N N . SER A 1 98 ? -9.681 9.229 -9.434 1.00 90.38 98 SER A N 1
ATOM 793 C CA . SER A 1 98 ? -8.516 9.930 -8.882 1.00 90.38 98 SER A CA 1
ATOM 794 C C . SER A 1 98 ? -7.213 9.162 -9.146 1.00 90.38 98 SER A C 1
ATOM 796 O O . SER A 1 98 ? -7.219 7.938 -9.323 1.00 90.38 98 SER A O 1
ATOM 798 N N . LYS A 1 99 ? -6.075 9.868 -9.126 1.00 90.12 99 LYS A N 1
ATOM 799 C CA . LYS A 1 99 ? -4.738 9.274 -9.322 1.00 90.12 99 LYS A CA 1
ATOM 800 C C . LYS A 1 99 ? -4.422 8.209 -8.281 1.00 90.12 99 LYS A C 1
ATOM 802 O O . LYS A 1 99 ? -3.897 7.154 -8.623 1.00 90.12 99 LYS A O 1
ATOM 807 N N . GLU A 1 100 ? -4.788 8.460 -7.030 1.00 88.38 100 GLU A N 1
ATOM 808 C CA . GLU A 1 100 ? -4.606 7.527 -5.917 1.00 88.38 100 GLU A CA 1
ATOM 809 C C . GLU A 1 100 ? -5.421 6.258 -6.157 1.00 88.38 100 GLU A C 1
ATOM 811 O O . GLU A 1 100 ? -4.928 5.148 -5.961 1.00 88.38 100 GLU A O 1
ATOM 816 N N . ARG A 1 101 ? -6.662 6.408 -6.643 1.00 88.44 101 ARG A N 1
ATOM 817 C CA . ARG A 1 101 ? -7.523 5.264 -6.940 1.00 88.44 101 ARG A CA 1
ATOM 818 C C . ARG A 1 101 ? -7.015 4.463 -8.135 1.00 88.44 101 ARG A C 1
ATOM 820 O O . ARG A 1 101 ? -7.052 3.238 -8.077 1.00 88.44 101 ARG A O 1
ATOM 827 N N . ALA A 1 102 ? -6.526 5.125 -9.182 1.00 90.50 102 ALA A N 1
ATOM 828 C CA . ALA A 1 102 ? -5.895 4.457 -10.316 1.00 90.50 102 ALA A CA 1
ATOM 829 C C . ALA A 1 102 ? -4.642 3.682 -9.882 1.00 90.50 102 ALA A C 1
ATOM 831 O O . ALA A 1 102 ? -4.496 2.520 -10.250 1.00 90.50 102 ALA A O 1
ATOM 832 N N . GLY A 1 103 ? -3.791 4.280 -9.040 1.00 89.88 103 GLY A N 1
ATOM 833 C CA . GLY A 1 103 ? -2.622 3.611 -8.462 1.00 89.88 103 GLY A CA 1
ATOM 834 C C . GLY A 1 103 ? -2.995 2.366 -7.655 1.00 89.88 103 GLY A C 1
ATOM 835 O O . GLY A 1 103 ? -2.441 1.299 -7.901 1.00 89.88 103 GLY A O 1
ATOM 836 N N . TYR A 1 104 ? -3.991 2.478 -6.771 1.00 89.25 104 TYR A N 1
ATOM 837 C CA . TYR A 1 104 ? -4.512 1.342 -6.004 1.00 89.25 104 TYR A CA 1
ATOM 838 C C . TYR A 1 104 ? -5.061 0.227 -6.907 1.00 89.25 104 TYR A C 1
ATOM 840 O O . TYR A 1 104 ? -4.806 -0.948 -6.679 1.00 89.25 104 TYR A O 1
ATOM 848 N N . ILE A 1 105 ? -5.804 0.568 -7.966 1.00 90.69 105 ILE A N 1
ATOM 849 C CA . ILE A 1 105 ? -6.322 -0.443 -8.900 1.00 90.69 105 ILE A CA 1
ATOM 850 C C . ILE A 1 105 ? -5.172 -1.161 -9.613 1.00 90.69 105 ILE A C 1
ATOM 852 O O . ILE A 1 105 ? -5.190 -2.384 -9.707 1.00 90.69 105 ILE A O 1
ATOM 856 N N . LEU A 1 106 ? -4.176 -0.424 -10.106 1.00 91.25 106 LEU A N 1
ATOM 857 C CA . LEU A 1 106 ? -3.049 -1.012 -10.828 1.00 91.25 106 LEU A CA 1
ATOM 858 C C . LEU A 1 106 ? -2.206 -1.923 -9.930 1.00 91.25 106 LEU A C 1
ATOM 860 O O . LEU A 1 106 ? -1.866 -3.024 -10.350 1.00 91.25 106 LEU A O 1
ATOM 864 N N . HIS A 1 107 ? -1.882 -1.481 -8.714 1.00 90.62 107 HIS A N 1
ATOM 865 C CA . HIS A 1 107 ? -0.953 -2.191 -7.836 1.00 90.62 107 HIS A CA 1
ATOM 866 C C . HIS A 1 107 ? -1.622 -3.217 -6.923 1.00 90.62 107 HIS A C 1
ATOM 868 O O . HIS A 1 107 ? -1.130 -4.335 -6.830 1.00 90.62 107 HIS A O 1
ATOM 874 N N . ASP A 1 108 ? -2.720 -2.858 -6.259 1.00 88.12 108 ASP A N 1
ATOM 875 C CA . ASP A 1 108 ? -3.338 -3.696 -5.226 1.00 88.12 108 ASP A CA 1
ATOM 876 C C . ASP A 1 108 ? -4.447 -4.606 -5.773 1.00 88.12 108 ASP A C 1
ATOM 878 O O . ASP A 1 108 ? -4.703 -5.657 -5.195 1.00 88.12 108 ASP A O 1
ATOM 882 N N . ILE A 1 109 ? -5.137 -4.211 -6.853 1.00 89.12 109 ILE A N 1
ATOM 883 C CA . ILE A 1 109 ? -6.223 -5.023 -7.442 1.00 89.12 109 ILE A CA 1
ATOM 884 C C . ILE A 1 109 ? -5.726 -5.861 -8.622 1.00 89.12 109 ILE A C 1
ATOM 886 O O . ILE A 1 109 ? -6.029 -7.046 -8.701 1.00 89.12 109 ILE A O 1
ATOM 890 N N . LEU A 1 110 ? -5.021 -5.242 -9.572 1.00 89.44 110 LEU A N 1
ATOM 891 C CA . LEU A 1 110 ? -4.528 -5.914 -10.780 1.00 89.44 110 LEU A CA 1
ATOM 892 C C . LEU A 1 110 ? -3.127 -6.514 -10.600 1.00 89.44 110 LEU A C 1
ATOM 894 O O . LEU A 1 110 ? -2.631 -7.155 -11.523 1.00 89.44 110 LEU A O 1
ATOM 898 N N . GLU A 1 111 ? -2.486 -6.272 -9.452 1.00 90.38 111 GLU A N 1
ATOM 899 C CA . GLU A 1 111 ? -1.139 -6.758 -9.112 1.00 90.38 111 GLU A CA 1
ATOM 900 C C . GLU A 1 111 ? -0.066 -6.411 -10.162 1.00 90.38 111 GLU A C 1
ATOM 902 O O . GLU A 1 111 ? 0.962 -7.079 -10.306 1.00 90.38 111 GLU A O 1
ATOM 907 N N . MET A 1 112 ? -0.276 -5.323 -10.907 1.00 87.69 112 MET A N 1
ATOM 908 C CA . MET A 1 112 ? 0.636 -4.889 -11.952 1.00 87.69 112 MET A CA 1
ATOM 909 C C . MET A 1 112 ? 1.842 -4.174 -11.354 1.00 87.69 112 MET A C 1
ATOM 911 O O . MET A 1 112 ? 1.740 -3.270 -10.517 1.00 87.69 112 MET A O 1
ATOM 915 N N . LYS A 1 113 ? 3.021 -4.544 -11.853 1.00 85.50 113 LYS A N 1
ATOM 916 C CA . LYS A 1 113 ? 4.291 -3.919 -11.492 1.00 85.50 113 LYS A CA 1
ATOM 917 C C . LYS A 1 113 ? 4.805 -3.096 -12.660 1.00 85.50 113 LYS A C 1
ATOM 919 O O . LYS A 1 113 ? 4.859 -3.561 -13.797 1.00 85.50 113 LYS A O 1
ATOM 924 N N . LYS A 1 114 ? 5.217 -1.863 -12.370 1.00 80.94 114 LYS A N 1
ATOM 925 C CA . LYS A 1 114 ? 5.890 -1.018 -13.352 1.00 80.94 114 LYS A CA 1
ATOM 926 C C . LYS A 1 114 ? 7.299 -1.561 -13.572 1.00 80.94 114 LYS A C 1
ATOM 928 O O . LYS A 1 114 ? 8.176 -1.349 -12.742 1.00 80.94 114 LYS A O 1
ATOM 933 N N . LEU A 1 115 ? 7.520 -2.222 -14.700 1.00 74.31 115 LEU A N 1
ATOM 934 C CA . LEU A 1 115 ? 8.864 -2.562 -15.153 1.00 74.31 115 LEU A CA 1
ATOM 935 C C . LEU A 1 115 ? 9.456 -1.326 -15.840 1.00 74.31 115 LEU A C 1
ATOM 937 O O . LEU A 1 115 ? 8.899 -0.815 -16.814 1.00 74.31 115 LEU A O 1
ATOM 941 N N . SER A 1 116 ? 10.544 -0.776 -15.301 1.00 57.97 116 SER A N 1
ATOM 942 C CA . SER A 1 116 ? 11.214 0.377 -15.903 1.00 57.97 116 SER A CA 1
ATOM 943 C C . SER A 1 116 ? 11.900 -0.048 -17.204 1.00 57.97 116 SER A C 1
ATOM 945 O O . SER A 1 116 ? 13.019 -0.542 -17.186 1.00 57.97 116 SER A O 1
ATOM 947 N N . ALA A 1 117 ? 11.241 0.160 -18.344 1.00 50.16 117 ALA A N 1
ATOM 948 C CA . ALA A 1 117 ? 11.779 -0.201 -19.659 1.00 50.16 117 ALA A CA 1
ATOM 949 C C . ALA A 1 117 ? 12.668 0.886 -20.298 1.00 50.16 117 ALA A C 1
ATOM 951 O O . ALA A 1 117 ? 13.003 0.790 -21.475 1.00 50.16 117 ALA A O 1
ATOM 952 N N . ARG A 1 118 ? 13.003 1.972 -19.586 1.00 50.28 118 ARG A N 1
ATOM 953 C CA . ARG A 1 118 ? 13.743 3.098 -20.177 1.00 50.28 118 ARG A CA 1
ATOM 954 C C . ARG A 1 118 ? 14.882 3.589 -19.296 1.00 50.28 118 ARG A C 1
ATOM 956 O O . ARG A 1 118 ? 14.699 4.511 -18.511 1.00 50.28 118 ARG A O 1
ATOM 963 N N . TRP A 1 119 ? 16.065 3.046 -19.553 1.00 48.28 119 TRP A N 1
ATOM 964 C CA . TRP A 1 119 ? 17.326 3.779 -19.452 1.00 48.28 119 TRP A CA 1
ATOM 965 C C . TRP A 1 119 ? 17.673 4.315 -20.843 1.00 48.28 119 TRP A C 1
ATOM 967 O O . TRP A 1 119 ? 18.573 3.827 -21.516 1.00 48.28 119 TRP A O 1
ATOM 977 N N . VAL A 1 120 ? 16.878 5.264 -21.341 1.00 50.84 120 VAL A N 1
ATOM 978 C CA . VAL A 1 120 ? 17.155 5.909 -22.632 1.00 50.84 120 VAL A CA 1
ATOM 979 C C . VAL A 1 120 ? 17.593 7.341 -22.340 1.00 50.84 120 VAL A C 1
ATOM 981 O O . VAL A 1 120 ? 16.740 8.141 -21.942 1.00 50.84 120 VAL A O 1
ATOM 984 N N . PRO A 1 121 ? 18.887 7.674 -22.513 1.00 53.62 121 PRO A N 1
ATOM 985 C CA . PRO A 1 121 ? 19.365 9.050 -22.455 1.00 53.62 121 PRO A CA 1
ATOM 986 C C . PRO A 1 121 ? 18.522 9.932 -23.380 1.00 53.62 121 PRO A C 1
ATOM 988 O O . PRO A 1 121 ? 18.279 9.578 -24.536 1.00 53.62 121 PRO A O 1
ATOM 991 N N . ARG A 1 122 ? 18.009 11.052 -22.853 1.00 53.56 122 ARG A N 1
ATOM 992 C CA . ARG A 1 122 ? 17.041 11.915 -23.558 1.00 53.56 122 ARG A CA 1
ATOM 993 C C . ARG A 1 122 ? 17.620 12.595 -24.798 1.00 53.56 122 ARG A C 1
ATOM 995 O O . ARG A 1 122 ? 16.849 12.999 -25.662 1.00 53.56 122 ARG A O 1
ATOM 1002 N N . LEU A 1 123 ? 18.941 12.718 -24.881 1.00 60.47 123 LEU A N 1
ATOM 1003 C CA . LEU A 1 123 ? 19.656 13.366 -25.971 1.00 60.47 123 LEU A CA 1
ATOM 1004 C C . LEU A 1 123 ? 20.887 12.518 -26.284 1.00 60.47 123 LEU A C 1
ATOM 1006 O O . LEU A 1 123 ? 21.815 12.465 -25.486 1.00 60.47 123 LEU A O 1
ATOM 1010 N N . LEU A 1 124 ? 20.854 11.819 -27.415 1.00 69.25 124 LEU A N 1
ATOM 1011 C CA . LEU A 1 124 ? 22.024 11.131 -27.955 1.00 69.25 124 LEU A CA 1
ATOM 1012 C C . LEU A 1 124 ? 22.677 12.039 -28.988 1.00 69.25 124 LEU A C 1
ATOM 1014 O O . LEU A 1 124 ? 21.963 12.628 -29.814 1.00 69.25 124 LEU A O 1
ATOM 1018 N N . THR A 1 125 ? 24.004 12.101 -28.977 1.00 80.44 125 THR A N 1
ATOM 1019 C CA . THR A 1 125 ? 24.777 12.696 -30.072 1.00 80.44 125 THR A CA 1
ATOM 1020 C C . THR A 1 125 ? 24.572 11.895 -31.364 1.00 80.44 125 THR A C 1
ATOM 1022 O O . THR A 1 125 ? 24.004 10.798 -31.357 1.00 80.44 125 THR A O 1
ATOM 1025 N N . ILE A 1 126 ? 24.975 12.458 -32.507 1.00 82.31 126 ILE A N 1
ATOM 1026 C CA . ILE A 1 126 ? 24.877 11.763 -33.802 1.00 82.31 126 ILE A CA 1
ATOM 1027 C C . ILE A 1 126 ? 25.711 10.476 -33.769 1.00 82.31 126 ILE A C 1
ATOM 1029 O O . ILE A 1 126 ? 25.202 9.421 -34.142 1.00 82.31 126 ILE A O 1
ATOM 1033 N N . ASP A 1 127 ? 26.917 10.540 -33.209 1.00 81.00 127 ASP A N 1
ATOM 1034 C CA . ASP A 1 127 ? 27.823 9.393 -33.105 1.00 81.00 127 ASP A CA 1
ATOM 1035 C C . ASP A 1 127 ? 27.242 8.289 -32.213 1.00 81.00 127 ASP A C 1
ATOM 1037 O O . ASP A 1 127 ? 27.233 7.123 -32.590 1.00 81.00 127 ASP A O 1
ATOM 1041 N N . GLN A 1 128 ? 26.618 8.647 -31.086 1.00 77.19 128 GLN A N 1
ATOM 1042 C CA . GLN A 1 128 ? 25.932 7.684 -30.213 1.00 77.19 128 GLN A CA 1
ATOM 1043 C C . GLN A 1 128 ? 24.730 7.010 -30.886 1.00 77.19 128 GLN A C 1
ATOM 1045 O O . GLN A 1 128 ? 24.375 5.878 -30.549 1.00 77.19 128 GLN A O 1
ATOM 1050 N N . LYS A 1 129 ? 24.057 7.701 -31.813 1.00 80.19 129 LYS A N 1
ATOM 1051 C CA . LYS A 1 129 ? 22.986 7.090 -32.612 1.00 80.19 129 LYS A CA 1
ATOM 1052 C C . LYS A 1 129 ? 23.560 6.106 -33.621 1.00 80.19 129 LYS A C 1
ATOM 1054 O O . LYS A 1 129 ? 22.972 5.041 -33.775 1.00 80.19 129 LYS A O 1
ATOM 1059 N N . GLN A 1 130 ? 24.671 6.454 -34.268 1.00 84.31 130 GLN A N 1
ATOM 1060 C CA . GLN A 1 130 ? 25.332 5.576 -35.227 1.00 84.31 130 GLN A CA 1
ATOM 1061 C C . GLN A 1 130 ? 25.876 4.322 -34.538 1.00 84.31 130 GLN A C 1
ATOM 1063 O O . GLN A 1 130 ? 25.512 3.225 -34.942 1.00 84.31 130 GLN A O 1
ATOM 1068 N N . GLN A 1 131 ? 26.586 4.476 -33.417 1.00 83.19 131 GLN A N 1
ATOM 1069 C CA . GLN A 1 131 ? 27.089 3.351 -32.625 1.00 83.19 131 GLN A CA 1
ATOM 1070 C C . GLN A 1 131 ? 25.967 2.384 -32.227 1.00 83.19 131 GLN A C 1
ATOM 1072 O O . GLN A 1 131 ? 26.106 1.175 -32.346 1.00 83.19 131 GLN A O 1
ATOM 1077 N N . ARG A 1 132 ? 24.799 2.907 -31.831 1.00 81.00 132 ARG A N 1
ATOM 1078 C CA . ARG A 1 132 ? 23.636 2.063 -31.517 1.00 81.00 132 ARG A CA 1
ATOM 1079 C C . ARG A 1 132 ? 23.092 1.290 -32.710 1.00 81.00 132 ARG A C 1
ATOM 1081 O O . ARG A 1 132 ? 22.574 0.193 -32.515 1.00 81.00 132 ARG A O 1
ATOM 1088 N N . VAL A 1 133 ? 23.121 1.876 -33.906 1.00 84.62 133 VAL A N 1
ATOM 1089 C CA . VAL A 1 133 ? 22.734 1.162 -35.127 1.00 84.62 133 VAL A CA 1
ATOM 1090 C C . VAL A 1 133 ? 23.739 0.049 -35.385 1.00 84.62 133 VAL A C 1
ATOM 1092 O O . VAL A 1 133 ? 23.318 -1.087 -35.575 1.00 84.62 133 VAL A O 1
ATOM 1095 N N . ASP A 1 134 ? 25.031 0.349 -35.293 1.00 85.62 134 ASP A N 1
ATOM 1096 C CA . ASP A 1 134 ? 26.105 -0.611 -35.535 1.00 85.62 134 ASP A CA 1
ATOM 1097 C C . ASP A 1 134 ? 26.011 -1.794 -34.549 1.00 85.62 134 ASP A C 1
ATOM 1099 O O . ASP A 1 134 ? 25.881 -2.944 -34.976 1.00 85.62 134 ASP A O 1
ATOM 1103 N N . ASP A 1 135 ? 25.903 -1.523 -33.244 1.00 80.19 135 ASP A N 1
ATOM 1104 C CA . ASP A 1 135 ? 25.723 -2.541 -32.197 1.00 80.19 135 ASP A CA 1
ATOM 1105 C C . ASP A 1 135 ? 24.458 -3.387 -32.431 1.00 80.19 135 ASP A C 1
ATOM 1107 O O . ASP A 1 135 ? 24.472 -4.616 -32.323 1.00 80.19 135 ASP A O 1
ATOM 1111 N N . SER A 1 136 ? 23.342 -2.739 -32.793 1.00 79.50 136 SER A N 1
ATOM 1112 C CA . SER A 1 136 ? 22.087 -3.439 -33.080 1.00 79.50 136 SER A CA 1
ATOM 1113 C C . SER A 1 136 ? 22.189 -4.317 -34.323 1.00 79.50 136 SER A C 1
ATOM 1115 O O . SER A 1 136 ? 21.546 -5.364 -34.364 1.00 79.50 136 SER A O 1
ATOM 1117 N N . THR A 1 137 ? 22.947 -3.907 -35.341 1.00 81.19 137 THR A N 1
ATOM 1118 C CA . THR A 1 137 ? 23.147 -4.715 -36.550 1.00 81.19 137 THR A CA 1
ATOM 1119 C C . THR A 1 137 ? 24.031 -5.927 -36.297 1.00 81.19 137 THR A C 1
ATOM 1121 O O . THR A 1 137 ? 23.755 -6.984 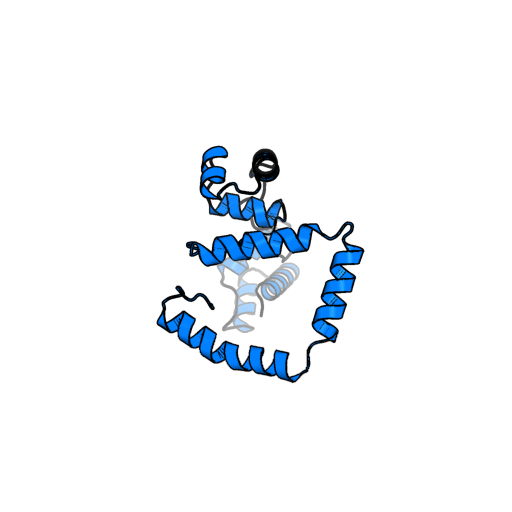-36.856 1.00 81.19 137 THR A O 1
ATOM 1124 N N . VAL A 1 138 ? 25.016 -5.823 -35.400 1.00 79.12 138 VAL A N 1
ATOM 1125 C CA . VAL A 1 138 ? 25.806 -6.979 -34.950 1.00 79.12 138 VAL A CA 1
ATOM 1126 C C . VAL A 1 138 ? 24.912 -7.988 -34.228 1.00 79.12 138 VAL A C 1
ATOM 1128 O O . VAL A 1 138 ? 24.973 -9.178 -34.515 1.00 79.12 138 VAL A O 1
ATOM 1131 N N . GLY A 1 139 ? 24.003 -7.522 -33.367 1.00 70.69 139 GLY A N 1
ATOM 1132 C CA . GLY A 1 139 ? 23.042 -8.394 -32.684 1.00 70.69 139 GLY A CA 1
ATOM 1133 C C . GLY A 1 139 ? 22.036 -9.094 -33.612 1.00 70.69 139 GLY A C 1
ATOM 1134 O O . GLY A 1 139 ? 21.504 -10.140 -33.251 1.00 70.69 139 GLY A O 1
ATOM 1135 N N . LEU A 1 140 ? 21.788 -8.560 -34.814 1.00 73.94 140 LEU A N 1
ATOM 1136 C CA . LEU A 1 140 ? 20.948 -9.209 -35.832 1.00 73.94 140 LEU A CA 1
ATOM 1137 C C . LEU A 1 140 ? 21.648 -10.383 -36.538 1.00 73.94 140 LEU A C 1
ATOM 1139 O O . LEU A 1 140 ? 20.995 -11.087 -37.306 1.00 73.94 140 LEU A O 1
ATOM 1143 N N . ALA A 1 141 ? 22.947 -10.596 -36.303 1.00 76.56 141 ALA A N 1
ATOM 1144 C CA . ALA A 1 141 ? 23.678 -11.736 -36.853 1.00 76.56 141 ALA A CA 1
ATOM 1145 C C . ALA A 1 141 ? 23.275 -13.073 -36.207 1.00 76.56 141 ALA A C 1
ATOM 1147 O O . ALA A 1 141 ? 23.493 -14.122 -36.808 1.00 76.56 141 ALA A O 1
ATOM 1148 N N . PHE A 1 142 ? 22.666 -13.038 -35.018 1.00 82.62 142 PHE A N 1
ATOM 1149 C CA . PHE A 1 142 ? 22.258 -14.234 -34.289 1.00 82.62 142 PHE A CA 1
ATOM 1150 C C . PHE A 1 142 ? 20.884 -14.730 -34.733 1.00 82.62 142 PHE A C 1
ATOM 1152 O O . PHE A 1 142 ? 19.926 -13.968 -34.878 1.00 82.62 142 PHE A O 1
ATOM 1159 N N . THR A 1 143 ? 20.779 -16.041 -34.919 1.00 85.25 143 THR A N 1
ATOM 1160 C CA . THR A 1 143 ? 19.574 -16.703 -35.437 1.00 85.25 143 THR A CA 1
ATOM 1161 C C . THR A 1 143 ? 18.683 -17.284 -34.338 1.00 85.25 143 THR A C 1
ATOM 1163 O O . THR A 1 143 ? 17.521 -17.608 -34.594 1.00 85.25 143 THR A O 1
ATOM 1166 N N . SER A 1 144 ? 19.198 -17.391 -33.109 1.00 88.31 144 SER A N 1
ATOM 1167 C CA . SER A 1 144 ? 18.490 -17.927 -31.940 1.00 88.31 144 SER A CA 1
ATOM 1168 C C . SER A 1 144 ? 18.940 -17.259 -30.637 1.00 88.31 144 SER A C 1
ATOM 1170 O O . SER A 1 144 ? 20.012 -16.659 -30.570 1.00 88.31 144 SER A O 1
ATOM 1172 N N . ASN A 1 145 ? 18.128 -17.372 -29.582 1.00 86.06 145 ASN A N 1
ATOM 1173 C CA . ASN A 1 145 ? 18.477 -16.820 -28.269 1.00 86.06 145 ASN A CA 1
ATOM 1174 C C . ASN A 1 145 ? 19.634 -17.589 -27.622 1.00 86.06 145 ASN A C 1
ATOM 1176 O O . ASN A 1 145 ? 20.437 -17.003 -26.905 1.00 86.06 145 ASN A O 1
ATOM 1180 N N . GLU A 1 146 ? 19.720 -18.893 -27.874 1.00 89.81 146 GLU A N 1
ATOM 1181 C CA . GLU A 1 146 ? 20.776 -19.766 -27.373 1.00 89.81 146 GLU A CA 1
ATOM 1182 C C . GLU A 1 146 ? 22.152 -19.333 -27.900 1.00 89.81 146 GLU A C 1
ATOM 1184 O O . GLU A 1 146 ? 23.121 -19.304 -27.147 1.00 89.81 146 GLU A O 1
ATOM 1189 N N . GLU A 1 147 ? 22.216 -18.925 -29.169 1.00 87.12 147 GLU A N 1
ATOM 1190 C CA . GLU A 1 147 ? 23.428 -18.410 -29.815 1.00 87.12 147 GLU A CA 1
ATOM 1191 C C . GLU A 1 147 ? 23.891 -17.086 -29.187 1.00 87.12 147 GLU A C 1
ATOM 1193 O O . GLU A 1 147 ? 25.066 -16.929 -28.861 1.00 87.12 147 GLU A O 1
ATOM 1198 N N . VAL A 1 148 ? 22.949 -16.170 -28.923 1.00 85.50 148 VAL A N 1
ATOM 1199 C CA . VAL A 1 148 ? 23.233 -14.903 -28.230 1.00 85.50 148 VAL A CA 1
ATOM 1200 C C . VAL A 1 148 ? 23.798 -15.161 -26.835 1.00 85.50 148 VAL A C 1
ATOM 1202 O O . VAL A 1 148 ? 24.766 -14.516 -26.436 1.00 85.50 148 VAL A O 1
ATOM 1205 N N . ILE A 1 149 ? 23.192 -16.086 -26.082 1.00 87.19 149 ILE A N 1
ATOM 1206 C CA . ILE A 1 149 ? 23.623 -16.412 -24.717 1.00 87.19 149 ILE A CA 1
ATOM 1207 C C . ILE A 1 149 ? 25.050 -16.964 -24.736 1.00 87.19 149 ILE A C 1
ATOM 1209 O O . ILE A 1 149 ? 25.894 -16.443 -24.011 1.00 87.19 149 ILE A O 1
ATOM 1213 N N . ALA A 1 150 ? 25.333 -17.939 -25.602 1.00 90.06 150 ALA A N 1
ATOM 1214 C CA . ALA A 1 150 ? 26.643 -18.579 -25.676 1.00 90.06 150 ALA A CA 1
ATOM 1215 C C . ALA A 1 150 ? 27.771 -17.594 -26.035 1.00 90.06 150 ALA A C 1
ATOM 1217 O O . ALA A 1 150 ? 28.815 -17.592 -25.386 1.00 90.06 150 ALA A O 1
ATOM 1218 N N . GLU A 1 151 ? 27.561 -16.721 -27.024 1.00 87.94 151 GLU A N 1
ATOM 1219 C CA . GLU A 1 151 ? 28.557 -15.706 -27.405 1.00 87.94 151 GLU A CA 1
ATOM 1220 C C . GLU A 1 151 ? 28.745 -14.637 -26.326 1.00 87.94 151 GLU A C 1
ATOM 1222 O O . GLU A 1 151 ? 29.860 -14.186 -26.059 1.00 87.94 151 GLU A O 1
ATOM 1227 N N . THR A 1 152 ? 27.663 -14.261 -25.642 1.00 86.56 152 THR A N 1
ATOM 1228 C CA . THR A 1 152 ? 27.738 -13.316 -24.522 1.00 86.56 152 THR A CA 1
ATOM 1229 C C . THR A 1 152 ? 28.539 -13.908 -23.361 1.00 86.56 152 THR A C 1
ATOM 1231 O O . THR A 1 152 ? 29.397 -13.230 -22.796 1.00 86.56 152 THR A O 1
ATOM 1234 N N . GLU A 1 153 ? 28.290 -15.170 -23.011 1.00 91.56 153 GLU A N 1
ATOM 1235 C CA . GLU A 1 153 ? 29.036 -15.884 -21.971 1.00 91.56 153 GLU A CA 1
ATOM 1236 C C . GLU A 1 153 ? 30.519 -16.008 -22.344 1.00 91.56 153 GLU A C 1
ATOM 1238 O O . GLU A 1 153 ? 31.373 -15.611 -21.550 1.00 91.56 153 GLU A O 1
ATOM 1243 N N . ALA A 1 154 ? 30.830 -16.422 -23.576 1.00 91.88 154 ALA A N 1
ATOM 1244 C CA . ALA A 1 154 ? 32.205 -16.525 -24.067 1.00 91.88 154 ALA A CA 1
ATOM 1245 C C . ALA A 1 154 ? 32.952 -15.179 -24.031 1.00 91.88 154 ALA A C 1
ATOM 1247 O O . ALA A 1 154 ? 34.117 -15.118 -23.630 1.00 91.88 154 ALA A O 1
ATOM 1248 N N . TYR A 1 155 ? 32.279 -14.083 -24.400 1.00 89.31 155 TYR A N 1
ATOM 1249 C CA . TYR A 1 155 ? 32.837 -12.735 -24.307 1.00 89.31 155 TYR A CA 1
ATOM 1250 C C . TYR A 1 155 ? 33.234 -12.381 -22.869 1.00 89.31 155 TYR A C 1
ATOM 1252 O O . TYR A 1 155 ? 34.352 -11.920 -22.637 1.00 89.31 155 TYR A O 1
ATOM 1260 N N . PHE A 1 156 ? 32.348 -12.611 -21.894 1.00 88.88 156 PHE A N 1
ATOM 1261 C CA . PHE A 1 156 ? 32.621 -12.268 -20.496 1.00 88.88 156 PHE A CA 1
ATOM 1262 C C . PHE A 1 156 ? 33.633 -13.207 -19.829 1.00 88.88 156 PHE A C 1
ATOM 1264 O O . PHE A 1 156 ? 34.421 -12.746 -18.998 1.00 88.88 156 PHE A O 1
ATOM 1271 N N . GLU A 1 157 ? 33.657 -14.486 -20.203 1.00 91.62 157 GLU A N 1
ATOM 1272 C CA . GLU A 1 157 ? 34.670 -15.447 -19.753 1.00 91.62 157 GLU A CA 1
ATOM 1273 C C . GLU A 1 157 ? 36.072 -15.104 -20.274 1.00 91.62 157 GLU A C 1
ATOM 1275 O O . GLU A 1 157 ? 37.063 -15.336 -19.582 1.00 91.62 157 GLU A O 1
ATOM 1280 N N . GLY A 1 158 ? 36.165 -14.498 -21.461 1.00 90.12 158 GLY A N 1
ATOM 1281 C CA . GLY A 1 158 ? 37.425 -14.026 -22.038 1.00 90.12 158 GLY A CA 1
ATOM 1282 C C . GLY A 1 158 ? 38.015 -12.779 -21.366 1.00 90.12 158 GLY A C 1
ATOM 1283 O O . GLY A 1 158 ? 39.148 -12.399 -21.673 1.00 90.12 158 GLY A O 1
ATOM 1284 N N . LEU A 1 159 ? 37.279 -12.123 -20.463 1.00 92.25 159 LEU A N 1
ATOM 1285 C CA . LEU A 1 159 ? 37.725 -10.902 -19.792 1.00 92.25 159 LEU A CA 1
ATOM 1286 C C . LEU A 1 159 ? 38.466 -11.205 -18.487 1.00 92.25 159 LEU A C 1
ATOM 1288 O O . LEU A 1 159 ? 37.986 -11.926 -17.616 1.00 92.25 159 LEU A O 1
ATOM 1292 N N . ASP A 1 160 ? 39.629 -10.575 -18.315 1.00 93.56 160 ASP A N 1
ATOM 1293 C CA . ASP A 1 160 ? 40.425 -10.711 -17.096 1.00 93.56 160 ASP A CA 1
ATOM 1294 C C . ASP A 1 160 ? 39.756 -10.042 -15.882 1.00 93.56 160 ASP A C 1
ATOM 1296 O O . ASP A 1 160 ? 39.052 -9.037 -15.994 1.00 93.56 160 ASP A O 1
ATOM 1300 N N . VAL A 1 161 ? 40.055 -10.537 -14.678 1.00 91.56 161 VAL A N 1
ATOM 1301 C CA . VAL A 1 161 ? 39.543 -9.986 -13.410 1.00 91.56 161 VAL A CA 1
ATOM 1302 C C . VAL A 1 161 ? 39.847 -8.485 -13.268 1.00 91.56 161 VAL A C 1
ATOM 1304 O O . VAL A 1 161 ? 39.059 -7.739 -12.676 1.00 91.56 161 VAL A O 1
ATOM 1307 N N . SER A 1 162 ? 40.964 -8.010 -13.826 1.00 91.75 162 SER A N 1
ATOM 1308 C CA . SER A 1 162 ? 41.321 -6.588 -13.830 1.00 91.75 162 SER A CA 1
ATOM 1309 C C . SER A 1 162 ? 40.346 -5.710 -14.622 1.00 91.75 162 SER A C 1
ATOM 1311 O O . SER A 1 162 ? 40.141 -4.561 -14.228 1.00 91.75 162 SER A O 1
ATOM 1313 N N . TYR A 1 163 ? 39.690 -6.234 -15.665 1.00 91.00 163 TYR A N 1
ATOM 1314 C CA . TYR A 1 163 ? 38.663 -5.515 -16.426 1.00 91.00 163 TYR A CA 1
ATOM 1315 C C . TYR A 1 163 ? 37.500 -5.108 -15.514 1.00 91.00 163 TYR A C 1
ATOM 1317 O O . TYR A 1 163 ? 37.142 -3.931 -15.426 1.00 91.00 163 TYR A O 1
ATOM 1325 N N . TYR A 1 164 ? 36.973 -6.072 -14.757 1.00 88.62 164 TYR A N 1
ATOM 1326 C CA . TYR A 1 164 ? 35.874 -5.848 -13.821 1.00 88.62 164 TYR A CA 1
ATOM 1327 C C . TYR A 1 164 ? 36.286 -4.931 -12.670 1.00 88.62 164 TYR A C 1
ATOM 1329 O O . TYR A 1 164 ? 35.548 -4.008 -12.322 1.00 88.62 164 TYR A O 1
ATOM 1337 N N . ARG A 1 165 ? 37.488 -5.133 -12.110 1.00 89.00 165 ARG A N 1
ATOM 1338 C CA . ARG A 1 165 ? 38.019 -4.273 -11.042 1.00 89.00 165 ARG A CA 1
ATOM 1339 C C . ARG A 1 165 ? 38.108 -2.817 -11.493 1.00 89.00 165 ARG A C 1
ATOM 1341 O O . ARG A 1 165 ? 37.594 -1.941 -10.805 1.00 89.00 165 ARG A O 1
ATOM 1348 N N . LYS A 1 166 ? 38.692 -2.572 -12.668 1.00 89.50 166 LYS A N 1
ATOM 1349 C CA . LYS A 1 166 ? 38.815 -1.231 -13.246 1.00 89.50 166 LYS A CA 1
ATOM 1350 C C . LYS A 1 166 ? 37.442 -0.599 -13.479 1.00 89.50 166 LYS A C 1
ATOM 1352 O O . LYS A 1 166 ? 37.253 0.574 -13.172 1.00 89.50 166 LYS A O 1
ATOM 1357 N N . GLY A 1 167 ? 36.471 -1.373 -13.967 1.00 86.69 167 GLY A N 1
ATOM 1358 C CA . GLY A 1 167 ? 35.089 -0.915 -14.116 1.00 86.69 167 GLY A CA 1
ATOM 1359 C C . GLY A 1 167 ? 34.472 -0.456 -12.791 1.00 86.69 167 GLY A C 1
ATOM 1360 O O . GLY A 1 167 ? 33.906 0.635 -12.728 1.00 86.69 167 GLY A O 1
ATOM 1361 N N . ILE A 1 168 ? 34.637 -1.244 -11.722 1.00 89.12 168 ILE A N 1
ATOM 1362 C CA . ILE A 1 168 ? 34.126 -0.924 -10.379 1.00 89.12 168 ILE A CA 1
ATOM 1363 C C . ILE A 1 168 ? 34.811 0.322 -9.806 1.00 89.12 168 ILE A C 1
ATOM 1365 O O . ILE A 1 168 ? 34.128 1.211 -9.305 1.00 89.12 168 ILE A O 1
ATOM 1369 N N . GLU A 1 169 ? 36.134 0.431 -9.921 1.00 89.19 169 GLU A N 1
ATOM 1370 C CA . GLU A 1 169 ? 36.892 1.606 -9.462 1.00 89.19 169 GLU A CA 1
ATOM 1371 C C . GLU A 1 169 ? 36.455 2.889 -10.188 1.00 89.19 169 GLU A C 1
ATOM 1373 O O . GLU A 1 169 ? 36.401 3.970 -9.601 1.00 89.19 169 GLU A O 1
ATOM 1378 N N . MET A 1 170 ? 36.072 2.788 -11.464 1.00 87.19 170 MET A N 1
ATOM 1379 C CA . MET A 1 170 ? 35.555 3.935 -12.207 1.00 87.19 170 MET A CA 1
ATOM 1380 C C . MET A 1 170 ? 34.163 4.383 -11.739 1.00 87.19 170 MET A C 1
ATOM 1382 O O . MET A 1 170 ? 33.822 5.544 -11.973 1.00 87.19 170 MET A O 1
ATOM 1386 N N . LEU A 1 171 ? 33.366 3.537 -11.068 1.00 87.19 171 LEU A N 1
ATOM 1387 C CA . LEU A 1 171 ? 32.009 3.890 -10.620 1.00 87.19 171 LEU A CA 1
ATO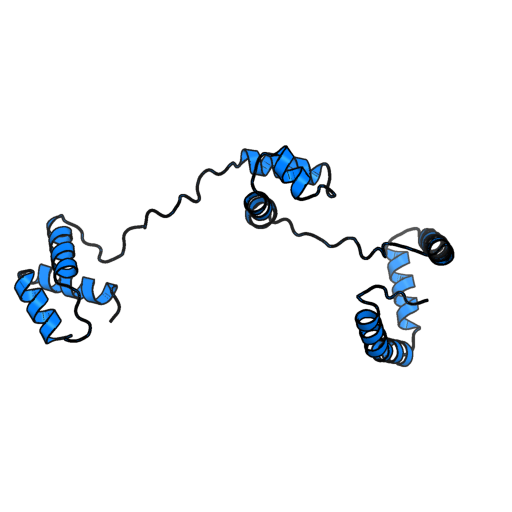M 1388 C C . LEU A 1 171 ? 31.996 5.078 -9.662 1.00 87.19 171 LEU A C 1
ATOM 1390 O O . LEU A 1 171 ? 31.119 5.930 -9.778 1.00 87.19 171 LEU A O 1
ATOM 1394 N N . GLU A 1 172 ? 32.976 5.183 -8.766 1.00 85.06 172 GLU A N 1
ATOM 1395 C CA . GLU A 1 172 ? 33.075 6.305 -7.828 1.00 85.06 172 GLU A CA 1
ATOM 1396 C C . GLU A 1 172 ? 33.270 7.638 -8.569 1.00 85.06 172 GLU A C 1
ATOM 1398 O O . GLU A 1 172 ? 32.568 8.625 -8.321 1.00 85.06 172 GLU A O 1
ATOM 1403 N N . ASN A 1 173 ? 34.151 7.643 -9.572 1.00 84.25 173 ASN A N 1
ATOM 1404 C CA . ASN A 1 173 ? 34.394 8.806 -10.423 1.00 84.25 173 ASN A CA 1
ATOM 1405 C C . ASN A 1 173 ? 33.172 9.163 -11.279 1.00 84.25 173 ASN A C 1
ATOM 1407 O O . ASN A 1 173 ? 32.826 10.338 -11.412 1.00 84.25 173 ASN A O 1
ATOM 1411 N N . ARG A 1 174 ? 32.501 8.157 -11.849 1.00 85.81 174 ARG A N 1
ATOM 1412 C CA . ARG A 1 174 ? 31.284 8.323 -12.659 1.00 85.81 174 ARG A CA 1
ATOM 1413 C C . ARG A 1 174 ? 30.150 8.902 -11.821 1.00 85.81 174 ARG A C 1
ATOM 1415 O O . ARG A 1 174 ? 29.530 9.881 -12.219 1.00 85.81 174 ARG A O 1
ATOM 1422 N N . TYR A 1 175 ? 29.937 8.363 -10.623 1.00 82.31 175 TYR A N 1
ATOM 1423 C CA . TYR A 1 175 ? 28.922 8.835 -9.686 1.00 82.31 175 TYR A CA 1
ATOM 1424 C C . TYR A 1 175 ? 29.180 10.278 -9.240 1.00 82.31 175 TYR A C 1
ATOM 1426 O O . TYR A 1 175 ? 28.272 11.109 -9.260 1.00 82.31 175 TY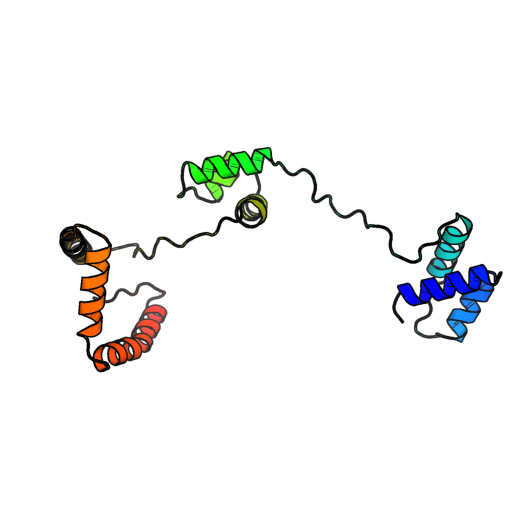R A O 1
ATOM 1434 N N . THR A 1 176 ? 30.435 10.611 -8.937 1.00 85.44 176 THR A N 1
ATOM 1435 C CA . THR A 1 176 ? 30.834 11.983 -8.597 1.00 85.44 176 THR A CA 1
ATOM 1436 C C . THR A 1 176 ? 30.570 12.951 -9.755 1.00 85.44 176 THR A C 1
ATOM 1438 O O . THR A 1 176 ? 30.012 14.029 -9.545 1.00 85.44 176 THR A O 1
ATOM 1441 N N . LYS A 1 177 ? 30.888 12.556 -10.996 1.00 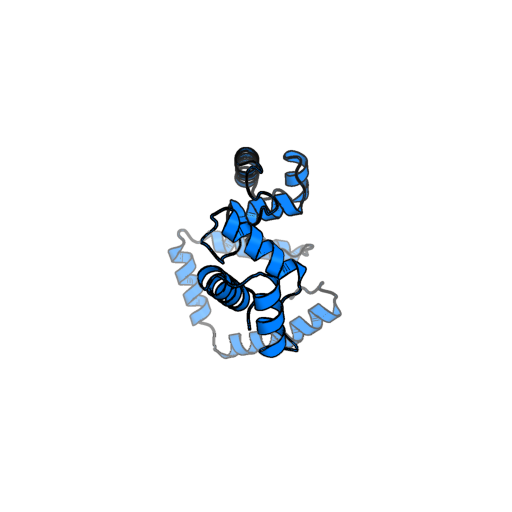82.56 177 LYS A N 1
ATOM 1442 C CA . LYS A 1 177 ? 30.577 13.348 -12.199 1.00 82.56 177 LYS A CA 1
ATOM 1443 C C . LYS A 1 177 ? 29.072 13.488 -12.438 1.00 82.56 177 LYS A C 1
ATOM 1445 O O . LYS A 1 177 ? 28.625 14.583 -12.758 1.00 82.56 177 LYS A O 1
ATOM 1450 N N . CYS A 1 178 ? 28.285 12.429 -12.239 1.00 80.75 178 CYS A N 1
ATOM 1451 C CA . CYS A 1 178 ? 26.823 12.487 -12.312 1.00 80.75 178 CYS A CA 1
ATOM 1452 C C . CYS A 1 178 ? 26.247 13.527 -11.352 1.00 80.75 178 CYS A C 1
ATOM 1454 O O . CYS A 1 178 ? 25.390 14.308 -11.757 1.00 80.75 178 CYS A O 1
ATOM 1456 N N . ILE A 1 179 ? 26.713 13.548 -10.099 1.00 78.62 179 ILE A N 1
ATOM 1457 C CA . ILE A 1 179 ? 26.265 14.528 -9.102 1.00 78.62 179 ILE A CA 1
ATOM 1458 C C . ILE A 1 179 ? 26.648 15.942 -9.542 1.00 78.62 179 ILE A C 1
ATOM 1460 O O . ILE A 1 179 ? 25.798 16.829 -9.541 1.00 78.62 179 ILE A O 1
ATOM 1464 N N . ALA A 1 180 ? 27.902 16.143 -9.957 1.00 81.06 180 ALA A N 1
ATOM 1465 C CA . ALA A 1 180 ? 28.401 17.449 -10.386 1.00 81.06 180 ALA A CA 1
ATOM 1466 C C . ALA A 1 180 ? 27.665 18.007 -11.618 1.00 81.06 180 ALA A C 1
ATOM 1468 O O . ALA A 1 180 ? 27.541 19.219 -11.761 1.00 81.06 180 ALA A O 1
ATOM 1469 N N . LEU A 1 181 ? 27.172 17.130 -12.495 1.00 77.12 181 LEU A N 1
ATOM 1470 C CA . LEU A 1 181 ? 26.448 17.491 -13.716 1.00 77.12 181 LEU A CA 1
ATOM 1471 C C . LEU A 1 181 ? 24.920 17.423 -13.557 1.00 77.12 181 LEU A C 1
ATOM 1473 O O . LEU A 1 181 ? 24.206 17.405 -14.559 1.00 77.12 181 LEU A O 1
ATOM 1477 N N . GLU A 1 182 ? 24.407 17.345 -12.324 1.00 77.56 182 GLU A N 1
ATOM 1478 C CA . GLU A 1 182 ? 22.968 17.253 -12.020 1.00 77.56 182 GLU A CA 1
ATOM 1479 C C . GLU A 1 182 ? 22.250 16.121 -12.786 1.00 77.56 182 GLU A C 1
ATOM 1481 O O . GLU A 1 182 ? 21.094 16.231 -13.196 1.00 77.56 182 GLU A O 1
ATOM 1486 N N . GLY A 1 183 ? 22.950 15.007 -13.009 1.00 70.00 183 GLY A N 1
ATOM 1487 C CA . GLY A 1 183 ? 22.446 13.857 -13.760 1.00 70.00 183 GLY A CA 1
ATOM 1488 C C . GLY A 1 183 ? 22.618 13.943 -15.281 1.00 70.00 183 GLY A C 1
ATOM 1489 O O . GLY A 1 183 ? 22.257 12.990 -15.970 1.00 70.00 183 GLY A O 1
ATOM 1490 N N . ASN A 1 184 ? 23.210 15.012 -15.823 1.00 63.66 184 ASN A N 1
ATOM 1491 C CA . ASN A 1 184 ? 23.564 15.135 -17.245 1.00 63.66 184 ASN A CA 1
ATOM 1492 C C . ASN A 1 184 ? 24.957 14.553 -17.541 1.00 63.66 184 ASN A C 1
ATOM 1494 O O . ASN A 1 184 ? 25.824 15.229 -18.091 1.00 63.66 184 ASN A O 1
ATOM 1498 N N . TYR A 1 185 ? 25.188 13.299 -17.154 1.00 64.56 185 TYR A N 1
ATOM 1499 C CA . TYR A 1 185 ? 26.436 12.585 -17.420 1.00 64.56 185 TYR A CA 1
ATOM 1500 C C . TYR A 1 185 ? 26.219 11.483 -18.454 1.00 64.56 185 TYR A C 1
ATOM 1502 O O . TYR A 1 185 ? 25.290 10.682 -18.333 1.00 64.56 185 TYR A O 1
ATOM 1510 N N . VAL A 1 186 ? 27.097 11.437 -19.453 1.00 64.44 186 VAL A N 1
ATOM 1511 C CA . VAL A 1 186 ? 27.199 10.340 -20.414 1.00 64.44 186 VAL A CA 1
ATOM 1512 C C . VAL A 1 186 ? 28.676 9.995 -20.543 1.00 64.44 186 VAL A C 1
ATOM 1514 O O . VAL A 1 186 ? 29.510 10.888 -20.678 1.00 64.44 186 VAL A O 1
ATOM 1517 N N . GLU A 1 187 ? 28.997 8.711 -20.434 1.00 61.91 187 GLU A N 1
ATOM 1518 C CA . GLU A 1 187 ? 30.325 8.210 -20.775 1.00 61.91 187 GLU A CA 1
ATOM 1519 C C . GLU A 1 187 ? 30.446 8.113 -22.290 1.00 61.91 187 GLU A C 1
ATOM 1521 O O . GLU A 1 187 ? 29.547 7.574 -22.939 1.00 61.91 187 GLU A O 1
ATOM 1526 N N . GLU A 1 188 ? 31.526 8.680 -22.822 1.00 52.56 188 GLU A N 1
ATOM 1527 C CA . GLU A 1 188 ? 32.004 8.404 -24.179 1.00 52.56 188 GLU A CA 1
ATOM 1528 C C . GLU A 1 188 ? 32.726 7.057 -24.221 1.00 52.56 188 GLU A C 1
ATOM 1530 O O . GLU A 1 188 ? 33.482 6.763 -23.260 1.00 52.56 188 GLU A O 1
#

InterPro domains:
  IPR036397 Ribonuclease H superfamily [G3DSA:3.30.420.10] (135-187)
  IPR041426 Mos1 transposase, HTH domain [PF17906] (3-51)
  IPR052709 Transposase-Methyltransferase Hybrid [PTHR46060] (1-137)

pLDDT: mean 84.66, std 11.89, range [44.53, 96.62]

Secondary structure (DSSP, 8-state):
--HHHHHHHHHHHHHTT--HHHHHHHHHHH-TTTPPPHHHHHHHHHHHHTT----SPPPP-PSP---S-HHHHHHHHHHHHH-TT--HHHHHHHHT--HHHHHHIIIIIS-----------S---HHHHHHHHHHHHHHTT-SSHHHHHHHHHHHHHTS-HHHHHHHHHHHHHHHHHHHHTTT-----

Sequence (188 aa):
MEKQEYRILIKHCFLMGKTSEQSLKWLQKCYPTSAPSRTTVYRWFSEFKMGRTSTEDAPRSGRPKEATNAEIAKQVHRIVLSDRKVKLHELTEAVGISKERAGYILHDILEMKKLSARWVPRLLTIDQKQQRVDDSTVGLAFTSNEEVIAETEAYFEGLDVSYYRKGIEMLENRYTKCIALEGNYVEE

Radius of gyration: 33.98 Å; chains: 1; bounding box: 71×37×82 Å